Protein AF-A0AAX2ZMR9-F1 (afdb_monomer_lite)

Foldseek 3Di:
DPFQWAFDFWPLLAWEKDFADVVQTKMKIKTWTWIQGPVGTAIAIWIWMATQDDDDQDDHLFIFTFLAFAQAWFADDLAPPLLSVLQLVQDVVNTDHGGDGHQSLQQFDAPDPPARGRQFNDPRNVVSRVVRVSSSVCVVVVNHHYDHPDYRNNRRCRCCAQDGDVPDPGGNVVSSSVVSVVSSVVRVD

Secondary structure (DSSP, 8-state):
-----EEEEEEEEEEEEEEEETTTTEEEEEEEEEEEETTEEEEEEEEEEEESS--TTPPTT-EEEESEE--SSEE--SS-HHHHHHHHHHSGGGEE-TT-EE-GGGG-----TTSPTTS-SSTTHHHHHHHHHHHHHHHHTT-SEE-TT-SHHHHHHHHT--SBPTT-SSBHHHHHHHHHHHHHHHHH-

Structure (mmCIF, N/CA/C/O backbone):
data_AF-A0AAX2ZMR9-F1
#
_entry.id   AF-A0AAX2ZMR9-F1
#
loop_
_atom_site.group_PDB
_atom_site.id
_atom_site.type_symbol
_atom_site.label_atom_id
_atom_site.label_alt_id
_atom_site.label_comp_id
_atom_site.label_asym_id
_atom_site.label_entity_id
_atom_site.label_seq_id
_atom_site.pdbx_PDB_ins_code
_atom_site.Cartn_x
_atom_site.Cartn_y
_atom_site.Cartn_z
_atom_site.occupancy
_atom_site.B_iso_or_equiv
_atom_site.auth_seq_id
_atom_site.auth_comp_id
_atom_site.auth_asym_id
_atom_site.auth_atom_id
_atom_site.pdbx_PDB_model_num
ATOM 1 N N . MET A 1 1 ? 3.945 -25.977 -9.492 1.00 42.97 1 MET A N 1
ATOM 2 C CA . MET A 1 1 ? 2.618 -25.508 -9.027 1.00 42.97 1 MET A CA 1
ATOM 3 C C . MET A 1 1 ? 2.406 -24.105 -9.567 1.00 42.97 1 MET A C 1
ATOM 5 O O . MET A 1 1 ? 3.353 -23.332 -9.530 1.00 42.97 1 MET A O 1
ATOM 9 N N . LYS A 1 2 ? 1.227 -23.774 -10.113 1.00 51.47 2 LYS A N 1
ATOM 10 C CA . LYS A 1 2 ? 0.911 -22.373 -10.438 1.00 51.47 2 LYS A CA 1
ATOM 11 C C . LYS A 1 2 ? 0.917 -21.586 -9.125 1.00 51.47 2 LYS A C 1
ATOM 13 O O . LYS A 1 2 ? 0.196 -21.974 -8.211 1.00 51.47 2 LYS A O 1
ATOM 18 N N . ASN A 1 3 ? 1.712 -20.520 -9.030 1.00 57.84 3 ASN A N 1
ATOM 19 C CA . ASN A 1 3 ? 1.582 -19.552 -7.942 1.00 57.84 3 ASN A CA 1
ATOM 20 C C . ASN A 1 3 ? 0.213 -18.881 -8.086 1.00 57.84 3 ASN A C 1
ATOM 22 O O . ASN A 1 3 ? 0.034 -17.968 -8.892 1.00 57.84 3 ASN A O 1
ATOM 26 N N . VAL A 1 4 ? -0.778 -19.398 -7.362 1.00 72.75 4 VAL A N 1
ATOM 27 C CA . VAL A 1 4 ? -2.079 -18.751 -7.227 1.00 72.75 4 VAL A CA 1
ATOM 28 C C . VAL A 1 4 ? -1.898 -17.697 -6.150 1.00 72.75 4 VAL A C 1
ATOM 30 O O . VAL A 1 4 ? -1.975 -17.998 -4.965 1.00 72.75 4 VAL A O 1
ATOM 33 N N . LEU A 1 5 ? -1.565 -16.483 -6.583 1.00 89.81 5 LEU A N 1
ATOM 34 C CA . LEU A 1 5 ? -1.700 -15.291 -5.764 1.00 89.81 5 LEU A CA 1
ATOM 35 C C . LEU A 1 5 ? -2.699 -14.373 -6.457 1.00 89.81 5 LEU A C 1
ATOM 37 O O . LEU A 1 5 ? -2.448 -13.919 -7.575 1.00 89.81 5 LEU A O 1
ATOM 41 N N . ARG A 1 6 ? -3.861 -14.157 -5.838 1.00 93.44 6 ARG A N 1
ATOM 42 C CA . ARG A 1 6 ? -4.910 -13.286 -6.387 1.00 93.44 6 ARG A CA 1
ATOM 43 C C . ARG A 1 6 ? -5.736 -12.634 -5.291 1.00 93.44 6 ARG A C 1
ATOM 45 O O . ARG A 1 6 ? -6.079 -13.266 -4.300 1.00 93.44 6 ARG A O 1
ATOM 52 N N . ILE A 1 7 ? -6.107 -11.377 -5.500 1.00 95.50 7 ILE A N 1
ATOM 53 C CA . ILE A 1 7 ? -7.086 -10.691 -4.653 1.00 95.50 7 ILE A CA 1
ATOM 54 C C . ILE A 1 7 ? -8.481 -11.172 -5.059 1.00 95.50 7 ILE A C 1
ATOM 56 O O . ILE A 1 7 ? -8.838 -11.075 -6.232 1.00 95.50 7 ILE A O 1
ATOM 60 N N . VAL A 1 8 ? -9.259 -11.684 -4.103 1.00 96.00 8 VAL A N 1
ATOM 61 C CA . VAL A 1 8 ? -10.568 -12.311 -4.370 1.00 96.00 8 VAL A CA 1
ATOM 62 C C . VAL A 1 8 ? -11.753 -11.538 -3.795 1.00 96.00 8 VAL A C 1
ATOM 64 O O . VAL A 1 8 ? -12.866 -11.684 -4.295 1.00 96.00 8 VAL A O 1
ATOM 67 N N . LYS A 1 9 ? -11.551 -10.696 -2.772 1.00 96.88 9 LYS A N 1
ATOM 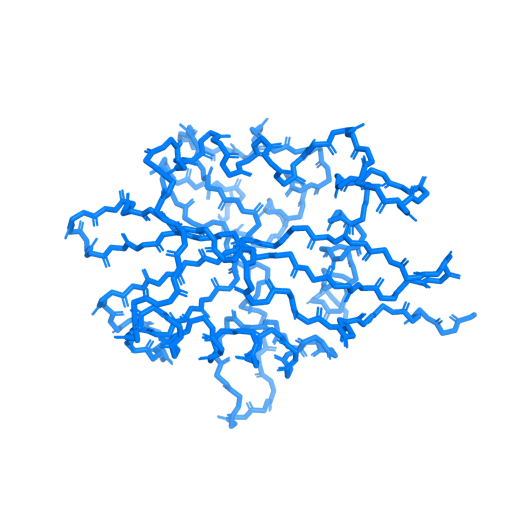68 C CA . LYS A 1 9 ? -12.629 -9.896 -2.165 1.00 96.88 9 LYS A CA 1
ATOM 69 C C . LYS A 1 9 ? -12.102 -8.620 -1.521 1.00 96.88 9 LYS A C 1
ATOM 71 O O . LYS A 1 9 ? -11.035 -8.633 -0.921 1.00 96.88 9 LYS A O 1
ATOM 76 N N . ILE A 1 10 ? -12.881 -7.541 -1.592 1.00 97.75 10 ILE A N 1
ATOM 77 C CA . ILE A 1 10 ? -12.604 -6.259 -0.927 1.00 97.75 10 ILE A CA 1
ATOM 78 C C . ILE A 1 10 ? -13.585 -6.092 0.238 1.00 97.75 10 ILE A C 1
ATOM 80 O O . ILE A 1 10 ? -14.790 -6.263 0.054 1.00 97.75 10 ILE A O 1
ATOM 84 N N . TYR A 1 11 ? -13.090 -5.736 1.423 1.00 97.88 11 TYR A N 1
ATOM 85 C CA . TYR A 1 11 ? -13.922 -5.434 2.591 1.00 97.88 11 TYR A CA 1
ATOM 86 C C . TYR A 1 11 ? -14.142 -3.929 2.691 1.00 97.88 11 TYR A C 1
ATOM 88 O O . TYR A 1 11 ? -13.460 -3.236 3.442 1.00 97.88 11 TYR A O 1
ATOM 96 N N . GLU A 1 12 ? -15.056 -3.406 1.875 1.00 97.56 12 GLU A N 1
ATOM 97 C CA . GLU A 1 12 ? -15.290 -1.962 1.713 1.00 97.56 12 GLU A CA 1
ATOM 98 C C . GLU A 1 12 ? -15.553 -1.221 3.041 1.00 97.56 12 GLU A C 1
ATOM 100 O O . GLU A 1 12 ? -15.117 -0.084 3.221 1.00 97.56 12 GLU A O 1
ATOM 105 N N . ASP A 1 13 ? -16.182 -1.883 4.011 1.00 97.25 13 ASP A N 1
ATOM 106 C CA . ASP A 1 13 ? -16.484 -1.368 5.350 1.00 97.25 13 ASP A CA 1
ATOM 107 C C . ASP A 1 13 ? -15.243 -1.207 6.254 1.00 97.25 13 ASP A C 1
ATOM 109 O O . ASP A 1 13 ? -15.301 -0.554 7.305 1.00 97.25 13 ASP A O 1
ATOM 113 N N . THR A 1 14 ? -14.099 -1.764 5.852 1.00 98.19 14 THR A N 1
ATOM 114 C CA . THR A 1 14 ? -12.806 -1.626 6.546 1.00 98.19 14 THR A CA 1
ATOM 115 C C . THR A 1 14 ? -12.001 -0.418 6.076 1.00 98.19 14 THR A C 1
ATOM 117 O O . THR A 1 14 ? -10.934 -0.142 6.635 1.00 98.19 14 THR A O 1
ATOM 120 N N . PHE A 1 15 ? -12.505 0.336 5.088 1.00 98.69 15 PHE A N 1
ATOM 121 C CA . PHE A 1 15 ? -11.775 1.458 4.516 1.00 98.69 15 PHE A CA 1
ATOM 122 C C . PHE A 1 15 ? -11.537 2.564 5.549 1.00 98.69 15 PHE A C 1
ATOM 124 O O . PHE A 1 15 ? -12.453 3.269 5.988 1.00 98.69 15 PHE A O 1
ATOM 131 N N . ARG A 1 16 ? -10.269 2.727 5.927 1.00 98.50 16 ARG A N 1
ATOM 132 C CA . ARG A 1 16 ? -9.802 3.711 6.907 1.00 98.50 16 ARG A CA 1
ATOM 133 C C . ARG A 1 16 ? -8.966 4.756 6.200 1.00 98.50 16 ARG A C 1
ATOM 135 O O . ARG A 1 16 ? -8.090 4.400 5.420 1.00 98.50 16 ARG A O 1
ATOM 142 N N . VAL A 1 17 ? -9.189 6.035 6.492 1.00 98.38 17 VAL A N 1
ATOM 143 C CA . VAL A 1 17 ? -8.463 7.131 5.833 1.00 98.38 17 VAL A CA 1
ATOM 144 C C . VAL A 1 17 ? -7.983 8.186 6.809 1.00 98.38 17 VAL A C 1
ATOM 146 O O . VAL A 1 17 ? -8.596 8.429 7.852 1.00 98.38 17 VAL A O 1
ATOM 149 N N . ASN A 1 18 ? -6.921 8.882 6.415 1.00 98.00 18 ASN A N 1
ATOM 150 C CA . ASN A 1 18 ? -6.520 10.132 7.038 1.00 98.00 18 ASN A CA 1
ATOM 151 C C . ASN A 1 18 ? -5.821 11.061 6.051 1.00 98.00 18 ASN A C 1
ATOM 153 O O . ASN A 1 18 ? -5.220 10.646 5.056 1.00 98.00 18 ASN A O 1
ATOM 157 N N . LYS A 1 19 ? -5.883 12.356 6.350 1.00 96.69 19 LYS A N 1
ATOM 158 C CA . LYS A 1 19 ? -5.138 13.367 5.610 1.00 96.69 19 LYS A CA 1
ATOM 159 C C . LYS A 1 19 ? -3.647 13.193 5.874 1.00 96.69 19 LYS A C 1
ATOM 161 O O . LYS A 1 19 ? -3.221 13.174 7.022 1.00 96.69 19 LYS A O 1
ATOM 166 N N . TYR A 1 20 ? -2.862 13.150 4.804 1.00 95.12 20 TYR A N 1
ATOM 167 C CA . TYR A 1 20 ? -1.418 12.972 4.886 1.00 95.12 20 TYR A CA 1
ATOM 168 C C . TYR A 1 20 ? -0.647 14.284 4.715 1.00 95.12 20 TYR A C 1
ATOM 170 O O . TYR A 1 20 ? 0.212 14.615 5.525 1.00 95.12 20 TYR A O 1
ATOM 178 N N . SER A 1 21 ? -0.976 15.078 3.692 1.00 92.62 21 SER A N 1
ATOM 179 C CA . SER A 1 21 ? -0.308 16.363 3.438 1.00 92.62 21 SER A CA 1
ATOM 180 C C . SER A 1 21 ? -1.275 17.416 2.901 1.00 92.62 21 SER A C 1
ATOM 182 O O . SER A 1 21 ? -2.324 17.091 2.342 1.00 92.62 21 SER A O 1
ATOM 184 N N . LYS A 1 22 ? -0.944 18.703 3.095 1.00 88.12 22 LYS A N 1
ATOM 185 C CA . LYS A 1 22 ? -1.730 19.846 2.587 1.00 88.12 22 LYS A CA 1
ATOM 186 C C . LYS A 1 22 ? -1.299 20.292 1.188 1.00 88.12 22 LYS A C 1
ATOM 188 O O . LYS A 1 22 ? -2.165 20.615 0.383 1.00 88.12 22 LYS A O 1
ATOM 193 N N . LYS A 1 23 ? 0.007 20.326 0.904 1.00 85.94 23 LYS A N 1
ATOM 194 C CA . LYS A 1 23 ? 0.569 20.790 -0.374 1.00 85.94 23 LYS A CA 1
ATOM 195 C C . LYS A 1 23 ? 1.714 19.863 -0.822 1.00 85.94 23 LYS A C 1
ATOM 197 O O . LYS A 1 23 ? 2.746 19.854 -0.161 1.00 85.94 23 LYS A O 1
ATOM 202 N N . PRO A 1 24 ? 1.525 19.069 -1.895 1.00 85.00 24 PRO A N 1
ATOM 203 C CA . PRO A 1 24 ? 0.230 18.782 -2.525 1.00 85.00 24 PRO A CA 1
ATOM 204 C C . PRO A 1 24 ? -0.738 18.129 -1.522 1.00 85.00 24 PRO A C 1
ATOM 206 O O . PRO A 1 24 ? -0.303 17.503 -0.550 1.00 85.00 24 PRO A O 1
ATOM 209 N N . PHE A 1 25 ? -2.051 18.274 -1.732 1.00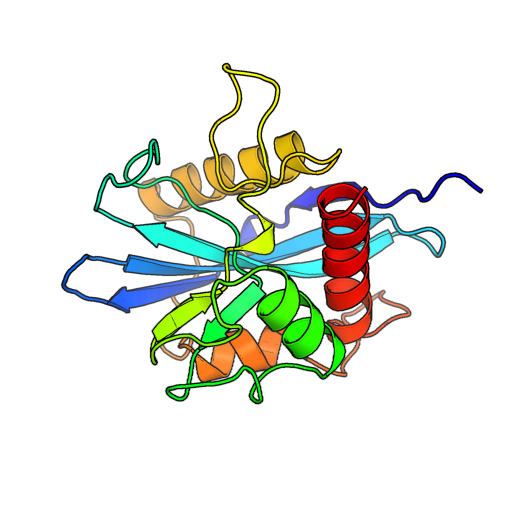 90.94 25 PHE A N 1
ATOM 210 C CA . PHE A 1 25 ? -3.027 17.604 -0.871 1.00 90.94 25 PHE A CA 1
ATOM 211 C C . PHE A 1 25 ? -2.999 16.104 -1.151 1.00 90.94 25 PHE A C 1
ATOM 213 O O . PHE A 1 25 ? -3.214 15.689 -2.298 1.00 90.94 25 PHE A O 1
ATOM 220 N N . ARG A 1 26 ? -2.721 15.318 -0.109 1.00 94.50 26 ARG A N 1
ATOM 221 C CA . ARG A 1 26 ? -2.678 13.856 -0.163 1.00 94.50 26 ARG A CA 1
ATOM 222 C C . ARG A 1 26 ? -3.462 13.256 0.991 1.00 94.50 26 ARG A C 1
ATOM 224 O O . ARG A 1 26 ? -3.471 13.795 2.100 1.00 94.50 26 ARG A O 1
ATOM 231 N N . VAL A 1 27 ? -4.066 12.113 0.716 1.00 97.12 27 VAL A N 1
ATOM 232 C CA . VAL A 1 27 ? -4.785 11.274 1.676 1.00 97.12 27 VAL A CA 1
ATOM 233 C C . VAL A 1 27 ? -4.172 9.886 1.598 1.00 97.12 27 VAL A C 1
ATOM 235 O O . VAL A 1 27 ? -3.776 9.453 0.516 1.00 97.12 27 VAL A O 1
ATOM 238 N N . ILE A 1 28 ? -4.067 9.221 2.736 1.00 98.19 28 ILE A N 1
ATOM 239 C CA . ILE A 1 28 ? -3.611 7.838 2.845 1.00 98.19 28 ILE A CA 1
ATOM 240 C C . ILE A 1 28 ? -4.737 6.998 3.427 1.00 98.19 28 ILE A C 1
ATOM 242 O O . ILE A 1 28 ? -5.596 7.520 4.145 1.00 98.19 28 ILE A O 1
ATOM 246 N N . GLY A 1 29 ? -4.746 5.715 3.097 1.00 98.31 29 GLY A N 1
ATOM 247 C CA . GLY A 1 29 ? -5.794 4.820 3.538 1.00 98.31 29 GLY A CA 1
ATOM 248 C C . GLY A 1 29 ? -5.360 3.369 3.575 1.00 98.31 29 GLY A C 1
ATOM 249 O O . GLY A 1 29 ? -4.385 2.982 2.932 1.00 98.31 29 GLY A O 1
ATOM 250 N N . LEU A 1 30 ? -6.105 2.602 4.360 1.00 98.75 30 LEU A N 1
ATOM 251 C CA . LEU A 1 30 ? -5.959 1.167 4.543 1.00 98.75 30 LEU A CA 1
ATOM 252 C C . LEU A 1 30 ? -7.271 0.490 4.165 1.00 98.75 30 LEU A C 1
ATOM 254 O O . LEU A 1 30 ? -8.343 0.999 4.504 1.00 98.75 30 LEU A O 1
ATOM 258 N N . ILE A 1 31 ? -7.173 -0.642 3.485 1.00 98.75 31 ILE A N 1
ATOM 259 C CA . ILE A 1 31 ? -8.307 -1.473 3.096 1.00 98.75 31 ILE A CA 1
ATOM 260 C C . ILE A 1 31 ? -7.933 -2.934 3.287 1.00 98.75 31 ILE A C 1
ATOM 262 O O . ILE A 1 31 ? -6.825 -3.336 2.929 1.00 98.75 31 ILE A O 1
ATOM 266 N N . ASP A 1 32 ? -8.854 -3.721 3.823 1.00 98.62 32 ASP A N 1
ATOM 267 C CA . ASP A 1 32 ? -8.636 -5.144 4.009 1.00 98.62 32 ASP A CA 1
ATOM 268 C C . ASP A 1 32 ? -9.213 -5.899 2.801 1.00 98.62 32 ASP A C 1
ATOM 270 O O . ASP A 1 32 ? -10.293 -5.582 2.287 1.00 98.62 32 ASP A O 1
ATOM 274 N N . VAL A 1 33 ? -8.484 -6.903 2.324 1.00 98.50 33 VAL A N 1
ATOM 275 C CA . VAL A 1 33 ? -8.877 -7.753 1.197 1.00 98.50 33 VAL A CA 1
ATOM 276 C C . VAL A 1 33 ? -8.694 -9.218 1.557 1.00 98.50 33 VAL A C 1
ATOM 278 O O . VAL A 1 33 ? -7.817 -9.548 2.350 1.00 98.50 33 VAL A O 1
ATOM 281 N N . ASP A 1 34 ? -9.493 -10.102 0.970 1.00 98.19 34 ASP A N 1
ATOM 282 C CA . ASP A 1 34 ? -9.108 -11.510 0.912 1.00 98.19 34 ASP A CA 1
ATOM 283 C C . ASP A 1 34 ? -8.189 -11.725 -0.277 1.00 98.19 34 ASP A C 1
ATOM 285 O O . ASP A 1 34 ? -8.456 -11.262 -1.394 1.00 98.19 34 ASP A O 1
ATOM 289 N N . MET A 1 35 ? -7.127 -12.469 -0.024 1.00 97.38 35 MET A N 1
ATOM 290 C CA . MET A 1 35 ? -6.148 -12.861 -1.011 1.00 97.38 35 MET A CA 1
ATOM 291 C C . MET A 1 35 ? -5.980 -14.371 -0.950 1.00 97.38 35 MET A C 1
ATOM 293 O O . MET A 1 35 ? -5.775 -14.941 0.116 1.00 97.38 35 MET A O 1
ATOM 297 N N . GLU A 1 36 ? -6.110 -15.024 -2.095 1.00 96.69 36 GLU A N 1
ATOM 298 C CA . GLU A 1 36 ? -5.808 -16.440 -2.225 1.00 96.69 36 GLU A CA 1
ATOM 299 C C . GLU A 1 36 ? -4.321 -16.608 -2.471 1.00 96.69 36 GLU A C 1
ATOM 301 O O . GLU A 1 36 ? -3.782 -16.010 -3.401 1.00 96.69 36 GLU A O 1
ATOM 306 N N . PHE A 1 37 ? -3.702 -17.428 -1.634 1.00 95.00 37 PHE A N 1
ATOM 307 C CA . PHE A 1 37 ? -2.338 -17.914 -1.742 1.00 95.00 37 PHE A CA 1
ATOM 308 C C .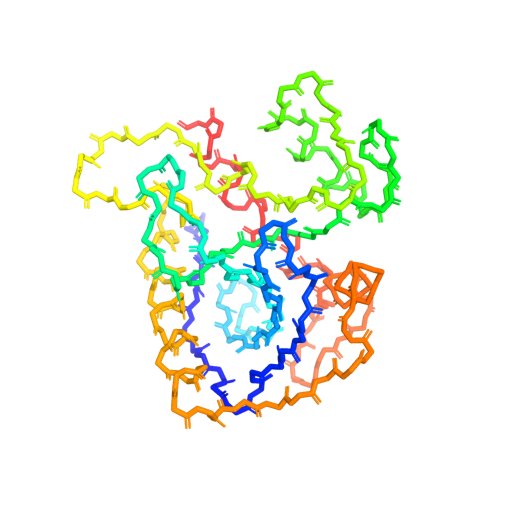 PHE A 1 37 ? -2.358 -19.421 -2.020 1.00 95.00 37 PHE A C 1
ATOM 310 O O . PHE A 1 37 ? -3.391 -20.085 -1.914 1.00 95.00 37 PHE A O 1
ATOM 317 N N . TYR A 1 38 ? -1.186 -20.008 -2.268 1.00 92.00 38 TYR A N 1
ATOM 318 C CA . TYR A 1 38 ? -1.054 -21.464 -2.411 1.00 92.00 38 TYR A CA 1
ATOM 319 C C . TYR A 1 38 ? -1.476 -22.251 -1.154 1.00 92.00 38 TYR A C 1
ATOM 321 O O . TYR A 1 38 ? -1.758 -23.443 -1.251 1.00 92.00 38 TYR A O 1
ATOM 329 N N . TYR A 1 39 ? -1.509 -21.598 0.012 1.00 92.88 39 TYR A N 1
ATOM 330 C CA . TYR A 1 39 ? -1.925 -22.165 1.300 1.00 92.88 39 TYR A CA 1
ATOM 331 C C . TYR A 1 39 ? -3.363 -21.808 1.704 1.00 92.88 39 TYR A C 1
ATOM 333 O O . TYR A 1 39 ? -3.771 -22.107 2.825 1.00 92.88 39 TYR A O 1
ATOM 341 N N . GLY A 1 40 ? -4.140 -21.185 0.816 1.00 95.25 40 GLY A N 1
ATOM 342 C CA . GLY A 1 40 ? -5.534 -20.824 1.066 1.00 95.25 40 GLY A CA 1
ATOM 343 C C . GLY A 1 40 ? -5.788 -19.320 1.059 1.00 95.25 40 GLY A C 1
ATOM 344 O O . GLY A 1 40 ? -4.930 -18.518 0.693 1.00 95.25 40 GLY A O 1
ATOM 345 N N . VAL A 1 41 ? -7.016 -18.948 1.418 1.00 97.38 41 VAL A N 1
ATOM 346 C CA . VAL A 1 41 ? -7.487 -17.560 1.401 1.00 97.38 41 VAL A CA 1
ATOM 347 C C . VAL A 1 41 ? -7.235 -16.904 2.749 1.00 97.38 41 VAL A C 1
ATOM 349 O O . VAL A 1 41 ? -7.701 -17.404 3.769 1.00 97.38 41 VAL A O 1
ATOM 352 N N . GLU A 1 42 ? -6.549 -15.764 2.742 1.00 98.19 42 GLU A N 1
ATOM 353 C CA . GLU A 1 42 ? -6.207 -15.011 3.946 1.00 98.19 42 GLU A CA 1
ATOM 354 C C . GLU A 1 42 ? -6.561 -13.528 3.818 1.00 98.19 42 GLU A C 1
ATOM 356 O O . GLU A 1 42 ? -6.495 -12.935 2.737 1.00 98.19 42 GLU A O 1
ATOM 361 N N . ARG A 1 43 ? -6.924 -12.910 4.946 1.00 98.31 43 ARG A N 1
ATOM 362 C CA . ARG A 1 43 ? -7.188 -11.473 5.055 1.00 98.31 43 ARG A CA 1
ATOM 363 C C . ARG A 1 43 ? -5.871 -10.706 5.075 1.00 98.31 43 ARG A C 1
ATOM 365 O O . ARG A 1 43 ? -5.006 -10.992 5.901 1.00 98.31 43 ARG A O 1
ATOM 372 N N . VAL A 1 44 ? -5.743 -9.689 4.232 1.00 98.50 44 VAL A N 1
ATOM 373 C CA . VAL A 1 44 ? -4.550 -8.841 4.142 1.00 98.50 44 VAL A CA 1
ATOM 374 C C . VAL A 1 44 ? -4.961 -7.376 4.106 1.00 98.50 44 VAL A C 1
ATOM 376 O O . VAL A 1 44 ? -5.810 -6.983 3.310 1.00 98.50 44 VAL A O 1
ATOM 379 N N . THR A 1 45 ? -4.342 -6.546 4.941 1.00 98.69 45 THR A N 1
ATOM 380 C CA . THR A 1 45 ? -4.463 -5.088 4.844 1.00 98.69 45 THR A CA 1
ATOM 381 C C . THR A 1 45 ? -3.519 -4.567 3.764 1.00 98.69 45 THR A C 1
ATOM 383 O O . THR A 1 45 ? -2.319 -4.841 3.798 1.00 98.69 45 THR A O 1
ATOM 386 N N . LEU A 1 46 ? -4.040 -3.762 2.840 1.00 98.69 46 LEU A N 1
ATOM 387 C CA . LEU A 1 46 ? -3.278 -3.038 1.824 1.00 98.69 46 LEU A CA 1
ATOM 388 C C . LEU A 1 46 ? -3.344 -1.530 2.074 1.00 98.69 46 LEU A C 1
ATOM 390 O O . LEU A 1 46 ? -4.345 -1.008 2.569 1.00 98.69 46 LEU A O 1
ATOM 394 N N . ALA A 1 47 ? -2.287 -0.814 1.687 1.00 98.62 47 ALA A N 1
ATOM 395 C CA . ALA A 1 47 ? -2.215 0.635 1.812 1.00 98.62 47 ALA A CA 1
ATOM 396 C C . ALA A 1 47 ? -2.305 1.329 0.452 1.00 98.62 47 ALA A C 1
ATOM 398 O O . ALA A 1 47 ? -1.692 0.918 -0.533 1.00 98.62 47 ALA A O 1
ATOM 399 N N . PHE A 1 48 ? -3.051 2.430 0.420 1.00 98.50 48 PHE A N 1
ATOM 400 C CA . PHE A 1 48 ? -3.239 3.256 -0.765 1.00 98.50 48 PHE A CA 1
ATOM 401 C C . PHE A 1 48 ? -3.054 4.736 -0.434 1.00 98.50 48 PHE A C 1
ATOM 403 O O . PHE A 1 48 ? -3.236 5.181 0.702 1.00 98.50 48 PHE A O 1
ATOM 410 N N . TYR A 1 49 ? -2.744 5.528 -1.455 1.00 97.00 49 TYR A N 1
ATOM 411 C CA . TYR A 1 49 ? -2.742 6.980 -1.370 1.00 97.00 49 TYR A CA 1
ATOM 412 C C . TYR A 1 49 ? -3.540 7.615 -2.503 1.00 97.00 49 TYR A C 1
ATOM 414 O O . TYR A 1 49 ? -3.544 7.142 -3.637 1.00 97.00 49 TYR A O 1
ATOM 422 N N . ARG A 1 50 ? -4.146 8.759 -2.206 1.00 94.44 50 ARG 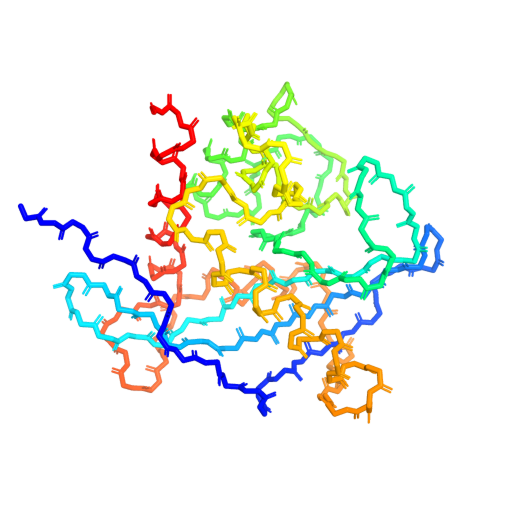A N 1
ATOM 423 C CA . ARG A 1 50 ? -4.785 9.650 -3.173 1.00 94.44 50 ARG A CA 1
ATOM 424 C C . ARG A 1 50 ? -4.050 10.979 -3.199 1.00 94.44 50 ARG A C 1
ATOM 426 O O . ARG A 1 50 ? -3.683 11.517 -2.155 1.00 94.44 50 ARG A O 1
ATOM 433 N N . SER A 1 51 ? -3.879 11.544 -4.391 1.00 89.94 51 SER A N 1
ATOM 434 C CA . SER A 1 51 ? -3.303 12.876 -4.591 1.00 89.94 51 SER A CA 1
ATOM 435 C C . SER A 1 51 ? -4.257 13.778 -5.370 1.00 89.94 51 SER A C 1
ATOM 437 O O . SER A 1 51 ? -4.992 13.334 -6.252 1.00 89.94 51 SER A O 1
ATOM 439 N N . SER A 1 52 ? -4.228 15.064 -5.033 1.00 82.81 52 SER A N 1
ATOM 440 C CA . SER A 1 52 ? -4.896 16.139 -5.781 1.00 82.81 52 SER A CA 1
ATOM 441 C C . SER A 1 52 ? -4.117 16.608 -7.017 1.00 82.81 52 SER A C 1
ATOM 443 O O . SER A 1 52 ? -4.698 17.287 -7.860 1.00 82.81 52 SER A O 1
ATOM 445 N N . GLY A 1 53 ? -2.828 16.269 -7.119 1.00 71.12 53 GLY A N 1
ATOM 446 C CA . GLY A 1 53 ? -1.974 16.609 -8.262 1.00 71.12 53 GLY A CA 1
ATOM 447 C C . GLY A 1 53 ? -1.950 15.527 -9.346 1.00 71.12 53 GLY A C 1
ATOM 448 O O . GLY A 1 53 ? -2.130 14.346 -9.042 1.00 71.12 53 GLY A O 1
ATOM 449 N N . THR A 1 54 ? -1.680 15.942 -10.583 1.00 61.12 54 THR A N 1
ATOM 450 C CA . THR A 1 54 ? -1.591 15.118 -11.799 1.00 61.12 54 THR A CA 1
ATOM 451 C C . THR A 1 54 ? -0.156 15.130 -12.331 1.00 61.12 54 THR A C 1
ATOM 453 O O . THR A 1 54 ? 0.189 15.968 -13.155 1.00 61.12 54 THR A O 1
ATOM 456 N N . ASN A 1 55 ? 0.690 14.216 -11.851 1.00 62.16 55 ASN A N 1
ATOM 457 C CA . ASN A 1 55 ? 2.024 13.994 -12.426 1.00 62.16 55 ASN A CA 1
ATOM 458 C C . ASN A 1 55 ? 2.092 12.570 -12.992 1.00 62.16 55 ASN A C 1
ATOM 460 O O . ASN A 1 55 ? 1.524 11.654 -12.390 1.00 62.16 55 ASN A O 1
ATOM 464 N N . ASN A 1 56 ? 2.832 12.384 -14.088 1.00 61.59 56 ASN A N 1
ATOM 465 C CA . ASN A 1 56 ? 3.165 11.088 -14.699 1.00 61.59 56 ASN A CA 1
ATOM 466 C C . ASN A 1 56 ? 1.932 10.232 -15.051 1.00 61.59 56 ASN A C 1
ATOM 468 O O . ASN A 1 56 ? 1.804 9.114 -14.556 1.00 61.59 56 ASN A O 1
ATOM 472 N N . ASN A 1 57 ? 1.006 10.771 -15.855 1.00 69.19 57 ASN A N 1
ATOM 473 C CA . ASN A 1 57 ? -0.201 10.075 -16.344 1.00 69.19 57 ASN A CA 1
ATOM 474 C C . ASN A 1 57 ? -1.150 9.551 -15.248 1.00 69.19 57 ASN A C 1
ATOM 476 O O . ASN A 1 57 ? -2.011 8.708 -15.495 1.00 69.19 57 ASN A O 1
ATOM 480 N N . LYS A 1 58 ? -1.026 10.063 -14.016 1.00 77.88 58 LYS A N 1
ATOM 481 C CA . LYS A 1 58 ? -1.924 9.710 -12.913 1.00 77.88 58 LYS A CA 1
ATOM 482 C C . LYS A 1 58 ? -3.240 10.462 -12.996 1.00 77.88 58 LYS A C 1
ATOM 484 O O . LYS A 1 58 ? -3.273 11.678 -13.185 1.00 77.88 58 LYS A O 1
ATOM 489 N N . ILE A 1 59 ? -4.319 9.740 -12.724 1.00 85.44 59 ILE A N 1
ATOM 490 C CA . ILE A 1 59 ? -5.669 10.274 -12.634 1.00 85.44 59 ILE A CA 1
ATOM 491 C C . ILE A 1 59 ? -5.832 10.984 -11.293 1.00 85.44 59 ILE A C 1
ATOM 493 O O . ILE A 1 59 ? -5.664 10.402 -10.215 1.00 85.44 59 ILE A O 1
ATOM 497 N N . LYS A 1 60 ? -6.196 12.266 -11.359 1.00 88.06 60 LYS A N 1
ATOM 498 C CA . LYS A 1 60 ? -6.488 13.084 -10.182 1.00 88.06 60 LYS A CA 1
ATOM 499 C C . LYS A 1 60 ? -7.539 12.407 -9.309 1.00 88.06 60 LYS A C 1
ATOM 501 O O . LYS A 1 60 ? -8.614 12.039 -9.772 1.00 88.06 60 LYS A O 1
ATOM 506 N N . GLY A 1 61 ? -7.252 12.296 -8.017 1.00 89.88 61 GLY A N 1
ATOM 507 C CA . GLY A 1 61 ? -8.204 11.754 -7.055 1.00 89.88 61 GLY A CA 1
ATOM 508 C C . GLY A 1 61 ? -8.410 10.238 -7.117 1.00 89.88 61 GLY A C 1
ATOM 509 O O . GLY A 1 61 ? -9.242 9.741 -6.358 1.00 89.88 61 GLY A O 1
ATOM 510 N N . LEU A 1 62 ? -7.696 9.510 -7.981 1.00 95.31 62 LEU A N 1
ATOM 511 C CA . LEU A 1 62 ? -7.634 8.051 -7.924 1.00 95.31 62 LEU A CA 1
ATOM 512 C C . LEU A 1 62 ? -6.721 7.610 -6.769 1.00 95.31 62 LEU A C 1
ATOM 514 O O . LEU A 1 62 ? -5.827 8.357 -6.349 1.00 95.31 62 LEU A O 1
ATOM 518 N N . TRP A 1 63 ? -6.976 6.416 -6.238 1.00 97.31 63 TRP A N 1
ATOM 519 C CA . TRP A 1 63 ? -6.171 5.807 -5.186 1.00 97.31 63 TRP A CA 1
ATOM 520 C C . TRP A 1 63 ? -5.172 4.826 -5.782 1.00 97.31 63 TRP A C 1
ATOM 522 O O . TRP A 1 63 ? -5.556 3.970 -6.567 1.00 97.31 63 TRP A O 1
ATOM 532 N N . TYR A 1 64 ? -3.911 4.946 -5.383 1.00 96.50 64 TYR A N 1
ATOM 533 C CA . TYR A 1 64 ? -2.792 4.149 -5.877 1.00 96.50 64 TYR A CA 1
ATOM 534 C C . TYR A 1 64 ? -2.155 3.357 -4.734 1.00 96.50 64 TYR A C 1
ATOM 536 O O . TYR A 1 64 ? -2.009 3.922 -3.645 1.00 96.50 64 TYR A O 1
ATOM 544 N N . PRO A 1 65 ? -1.752 2.097 -4.957 1.00 97.69 65 PRO A N 1
ATOM 545 C CA . PRO A 1 65 ? -1.125 1.276 -3.931 1.00 97.69 65 PRO A CA 1
ATOM 546 C C . PRO A 1 65 ? 0.238 1.836 -3.499 1.00 97.69 65 PRO A C 1
ATOM 548 O O . PRO A 1 65 ? 0.973 2.449 -4.282 1.00 97.69 65 PRO A O 1
ATOM 551 N N . ILE A 1 66 ? 0.566 1.627 -2.225 1.00 97.88 66 ILE A N 1
ATOM 552 C CA . ILE A 1 66 ? 1.874 1.887 -1.613 1.00 97.88 66 ILE A CA 1
ATOM 553 C C . ILE A 1 66 ? 2.254 0.707 -0.722 1.00 97.88 66 ILE A C 1
ATOM 555 O O . ILE A 1 66 ? 1.390 0.070 -0.127 1.00 97.88 66 ILE A O 1
ATOM 559 N N . VAL A 1 67 ? 3.554 0.458 -0.580 1.00 97.19 67 VAL A N 1
ATOM 560 C CA . VAL A 1 67 ? 4.082 -0.539 0.362 1.00 97.19 67 VAL A CA 1
ATOM 561 C C . VAL A 1 67 ? 4.431 0.041 1.730 1.00 97.19 67 VAL A C 1
ATOM 563 O O . VAL A 1 67 ? 4.819 -0.679 2.641 1.00 97.19 67 VAL A O 1
ATOM 566 N N . GLY A 1 68 ? 4.295 1.359 1.870 1.00 97.75 68 GLY A N 1
ATOM 567 C CA . GLY A 1 68 ? 4.590 2.092 3.088 1.00 97.75 68 GLY A CA 1
ATOM 568 C C . GLY A 1 68 ? 4.963 3.544 2.806 1.00 97.75 68 GLY A C 1
ATOM 569 O O . GLY A 1 68 ? 4.790 4.060 1.695 1.00 97.75 68 GLY A O 1
ATOM 570 N N . ILE A 1 69 ? 5.461 4.228 3.832 1.00 97.88 69 ILE A N 1
ATOM 571 C CA . ILE A 1 69 ? 5.868 5.631 3.760 1.00 97.88 69 ILE A CA 1
ATOM 572 C C . ILE A 1 69 ? 7.225 5.797 4.431 1.00 97.88 69 ILE A C 1
ATOM 574 O O . ILE A 1 69 ? 7.408 5.399 5.580 1.00 97.88 69 ILE A O 1
ATOM 578 N N . LYS A 1 70 ? 8.170 6.427 3.731 1.00 97.56 70 LYS A N 1
ATOM 579 C CA . LYS A 1 70 ? 9.499 6.710 4.271 1.00 97.56 70 LYS A CA 1
ATOM 580 C C . LYS A 1 70 ? 9.391 7.602 5.513 1.00 97.56 70 LYS A C 1
ATOM 582 O O . LYS A 1 70 ? 8.706 8.627 5.499 1.00 97.56 70 LYS A O 1
ATOM 587 N N . THR A 1 71 ? 10.078 7.237 6.586 1.00 96.81 71 THR A N 1
ATOM 588 C CA . THR A 1 71 ? 10.075 7.954 7.874 1.00 96.81 71 THR A CA 1
ATOM 589 C C . THR A 1 71 ? 11.381 8.699 8.147 1.00 96.81 71 THR A C 1
ATOM 591 O O . THR A 1 71 ? 11.377 9.651 8.933 1.00 96.81 71 THR A O 1
ATOM 594 N N . LYS A 1 72 ? 12.467 8.320 7.461 1.00 95.25 72 LYS A N 1
ATOM 595 C CA . LYS A 1 72 ? 13.805 8.927 7.558 1.00 95.25 72 LYS A CA 1
ATOM 596 C C . LYS A 1 72 ? 14.378 9.199 6.165 1.00 95.25 72 LYS A C 1
ATOM 598 O O . LYS A 1 72 ? 14.067 8.459 5.247 1.00 95.25 72 LYS A O 1
ATOM 603 N N . GLU A 1 73 ? 15.205 10.221 6.005 1.00 96.44 73 GLU A N 1
ATOM 604 C CA . GLU A 1 73 ? 15.955 10.447 4.757 1.00 96.44 73 GLU A CA 1
ATOM 605 C C . GLU A 1 73 ? 16.966 9.308 4.510 1.00 96.44 73 GLU A C 1
ATOM 607 O O . GLU A 1 73 ? 17.475 8.731 5.473 1.00 96.44 73 GLU A O 1
ATOM 612 N N . GLY A 1 74 ? 17.268 9.002 3.245 1.00 96.88 74 GLY A N 1
ATOM 613 C CA . GLY A 1 74 ? 18.317 8.051 2.855 1.00 96.88 74 GLY A CA 1
ATOM 614 C C . GLY A 1 74 ? 17.804 6.645 2.536 1.00 96.88 74 GLY A C 1
ATOM 615 O O . GLY A 1 74 ? 16.712 6.482 1.986 1.00 96.88 74 GLY A O 1
ATOM 616 N N . GLU A 1 75 ? 18.614 5.634 2.848 1.00 97.31 75 GLU A N 1
ATOM 617 C CA . GLU A 1 75 ? 18.343 4.223 2.544 1.00 97.31 75 GLU A CA 1
ATOM 618 C C . GLU A 1 75 ? 17.106 3.678 3.276 1.00 97.31 75 GLU A C 1
ATOM 620 O O . GLU A 1 75 ? 16.664 4.199 4.312 1.00 97.31 75 GLU A O 1
ATOM 625 N N . PHE A 1 76 ? 16.535 2.605 2.732 1.00 96.94 76 PHE A N 1
ATOM 626 C CA . PHE A 1 76 ? 15.379 1.917 3.302 1.00 96.94 76 PHE A CA 1
ATOM 627 C C . PHE A 1 76 ? 15.796 1.020 4.471 1.00 96.94 76 PHE A C 1
ATOM 629 O O . PHE A 1 76 ? 16.449 -0.002 4.283 1.00 96.94 76 PHE A O 1
ATOM 636 N N . THR A 1 77 ? 15.407 1.406 5.686 1.00 95.38 77 THR A N 1
ATOM 637 C CA . THR A 1 77 ? 15.748 0.677 6.926 1.00 95.38 77 THR A CA 1
ATOM 638 C C . THR A 1 77 ? 14.564 0.536 7.882 1.00 95.38 77 THR A C 1
ATOM 640 O O . THR A 1 77 ? 14.641 -0.186 8.871 1.00 95.38 77 THR A O 1
ATOM 643 N N . GLU A 1 78 ? 13.457 1.230 7.612 1.00 94.69 78 GLU A N 1
ATOM 644 C CA . GLU A 1 78 ? 12.297 1.310 8.505 1.00 94.69 78 GLU A CA 1
ATOM 645 C C . GLU A 1 78 ? 11.186 0.294 8.213 1.00 94.69 78 GLU A C 1
ATOM 647 O O . GLU A 1 78 ? 10.209 0.237 8.962 1.00 94.69 78 GLU A O 1
ATOM 652 N N . PHE A 1 79 ? 11.294 -0.461 7.120 1.00 96.31 79 PHE A N 1
ATOM 653 C CA . PHE A 1 79 ? 10.363 -1.538 6.796 1.00 96.31 79 PHE A CA 1
ATOM 654 C C . PHE A 1 79 ? 10.946 -2.882 7.236 1.00 96.31 79 PHE A C 1
ATOM 656 O O . PHE A 1 79 ? 11.996 -2.949 7.880 1.00 96.31 79 PHE A O 1
ATOM 663 N N . SER A 1 80 ? 10.270 -3.975 6.892 1.00 96.06 80 SER A N 1
ATOM 664 C CA . SER A 1 80 ? 10.883 -5.289 7.020 1.00 96.06 80 SER A CA 1
ATOM 665 C C . SER A 1 80 ? 12.079 -5.450 6.084 1.00 96.06 80 SER A C 1
ATOM 667 O O . SER A 1 80 ? 12.165 -4.782 5.056 1.00 96.06 80 SER A O 1
ATOM 669 N N . GLU A 1 81 ? 12.984 -6.371 6.420 1.00 96.50 81 GLU A N 1
ATOM 670 C CA . GLU A 1 81 ? 14.185 -6.659 5.621 1.00 96.50 81 GLU A CA 1
ATOM 671 C C . GLU A 1 81 ? 13.855 -6.912 4.146 1.00 96.50 81 GLU A C 1
ATOM 673 O O . GLU A 1 81 ? 14.480 -6.327 3.262 1.00 96.50 81 GLU A O 1
ATOM 678 N N . TYR A 1 82 ? 12.810 -7.699 3.877 1.00 97.12 82 TYR A N 1
ATOM 679 C CA . TYR A 1 82 ? 12.378 -7.989 2.514 1.00 97.12 82 TYR A CA 1
ATOM 680 C C . TYR A 1 82 ? 11.844 -6.748 1.784 1.00 97.12 82 TYR A C 1
ATOM 682 O O . TYR A 1 82 ? 12.234 -6.475 0.649 1.00 97.12 82 TYR A O 1
ATOM 690 N N . ILE A 1 83 ? 10.993 -5.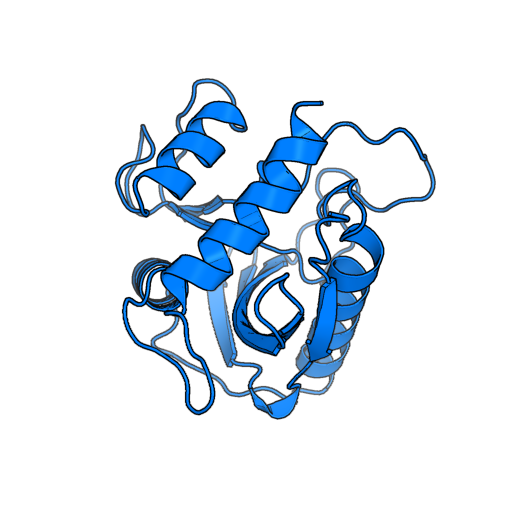949 2.435 1.00 97.62 83 ILE A N 1
ATOM 691 C CA . ILE A 1 83 ? 10.450 -4.727 1.826 1.00 97.62 83 ILE A CA 1
ATOM 692 C C . ILE A 1 83 ? 11.553 -3.683 1.605 1.00 97.62 83 ILE A C 1
ATOM 694 O O . ILE A 1 83 ? 11.554 -3.023 0.566 1.00 97.62 83 ILE A O 1
ATOM 698 N N . ASN A 1 84 ? 12.521 -3.567 2.521 1.00 97.62 84 ASN A N 1
ATOM 699 C CA . ASN A 1 84 ? 13.705 -2.727 2.330 1.00 97.62 84 ASN A CA 1
ATOM 700 C C . ASN A 1 84 ? 14.480 -3.172 1.078 1.00 97.62 84 ASN A C 1
ATOM 702 O O . ASN A 1 84 ? 14.745 -2.348 0.208 1.00 97.62 84 ASN A O 1
ATOM 706 N N . TYR A 1 85 ? 14.757 -4.473 0.927 1.00 97.12 85 TYR A N 1
ATOM 707 C CA . TYR A 1 85 ? 15.435 -5.024 -0.253 1.00 97.12 85 TYR A CA 1
ATOM 708 C C . TYR A 1 85 ? 14.692 -4.730 -1.569 1.00 97.12 85 TYR A C 1
ATOM 710 O O . TYR A 1 85 ? 15.298 -4.289 -2.553 1.00 97.12 85 TYR A O 1
ATOM 718 N N . VAL A 1 86 ? 13.374 -4.939 -1.589 1.00 96.31 86 VAL A N 1
ATOM 719 C CA . VAL A 1 86 ? 12.521 -4.659 -2.752 1.00 96.31 86 VAL A CA 1
ATOM 720 C C . VAL A 1 86 ? 12.555 -3.174 -3.112 1.00 96.31 86 VAL A C 1
ATOM 722 O O . VAL A 1 86 ? 12.713 -2.818 -4.282 1.00 96.31 86 VAL A O 1
ATOM 725 N N . LEU A 1 87 ? 12.432 -2.282 -2.128 1.00 96.12 87 LEU A N 1
ATOM 726 C CA . LEU A 1 87 ? 12.451 -0.839 -2.365 1.00 96.12 87 LEU A CA 1
ATOM 727 C C . LEU A 1 87 ? 13.817 -0.342 -2.831 1.00 96.12 87 LEU A C 1
ATOM 729 O O . LEU A 1 87 ? 13.862 0.446 -3.777 1.00 96.12 87 LEU A O 1
ATOM 733 N N . SER A 1 88 ? 14.906 -0.851 -2.255 1.00 96.31 88 SER A N 1
ATOM 734 C CA . SER A 1 88 ? 16.268 -0.583 -2.726 1.00 96.31 88 SER A CA 1
ATOM 735 C C . SER A 1 88 ? 16.477 -1.059 -4.165 1.00 96.31 88 SER A C 1
ATOM 737 O O . SER A 1 88 ? 17.135 -0.384 -4.946 1.00 96.31 88 SER A O 1
ATOM 739 N N . SER A 1 89 ? 15.862 -2.182 -4.552 1.00 94.50 89 SER A N 1
ATOM 740 C CA . SER A 1 89 ? 15.960 -2.733 -5.912 1.00 94.50 89 SER A CA 1
ATOM 741 C C . SER A 1 89 ? 15.097 -2.009 -6.952 1.00 94.50 89 SER A C 1
ATOM 743 O O . SER A 1 89 ? 15.310 -2.186 -8.148 1.00 94.50 89 SER A O 1
ATOM 745 N N . THR A 1 90 ? 14.078 -1.259 -6.524 1.00 92.31 90 THR A N 1
ATOM 746 C CA . THR A 1 90 ? 13.080 -0.637 -7.420 1.00 92.31 90 THR A CA 1
ATOM 747 C C . THR A 1 90 ? 13.131 0.887 -7.419 1.00 92.31 90 THR A C 1
ATOM 749 O O . THR A 1 90 ? 12.414 1.526 -8.187 1.00 92.31 90 THR A O 1
ATOM 752 N N . THR A 1 91 ? 13.949 1.489 -6.559 1.00 92.38 91 THR A N 1
ATOM 753 C CA . THR A 1 91 ? 14.083 2.942 -6.431 1.00 92.38 91 THR A CA 1
ATOM 754 C C . THR A 1 91 ? 15.468 3.362 -6.894 1.00 92.38 91 THR A C 1
ATOM 756 O O . THR A 1 91 ? 16.455 2.726 -6.535 1.00 92.38 91 THR A O 1
ATOM 759 N N . LEU A 1 92 ? 15.534 4.441 -7.677 1.00 89.38 92 LEU A N 1
ATOM 760 C CA . LEU A 1 92 ? 16.799 5.029 -8.110 1.00 89.38 92 LEU A CA 1
ATOM 761 C C . LEU A 1 92 ? 17.696 5.305 -6.893 1.00 89.38 92 LEU A C 1
ATOM 763 O O . LEU A 1 92 ? 17.215 5.804 -5.876 1.00 89.38 92 LEU A O 1
ATOM 767 N N . ASP A 1 93 ? 18.968 4.925 -7.000 1.00 92.75 93 ASP A N 1
ATOM 768 C CA . ASP A 1 93 ? 19.996 5.065 -5.961 1.00 92.75 93 ASP A CA 1
ATOM 769 C C . ASP A 1 93 ? 19.661 4.411 -4.609 1.00 92.75 93 ASP A C 1
ATOM 771 O O . ASP A 1 93 ? 20.306 4.716 -3.611 1.00 92.75 93 ASP A O 1
ATOM 775 N N . ALA A 1 94 ? 18.649 3.535 -4.544 1.00 95.00 94 ALA A N 1
ATOM 776 C CA . ALA A 1 94 ? 18.202 2.855 -3.323 1.00 95.00 94 ALA A CA 1
ATOM 777 C C . ALA A 1 94 ? 17.887 3.785 -2.127 1.00 95.00 94 ALA A C 1
ATOM 779 O O . ALA A 1 94 ? 17.857 3.346 -0.975 1.00 95.00 94 ALA A O 1
ATOM 780 N N . THR A 1 95 ? 17.601 5.064 -2.383 1.00 95.88 95 THR A N 1
ATOM 781 C CA . THR A 1 95 ? 17.338 6.069 -1.345 1.00 95.88 95 THR A CA 1
ATOM 782 C C . THR A 1 95 ? 16.050 6.838 -1.614 1.00 95.88 95 THR A C 1
ATOM 784 O O . THR A 1 95 ? 15.550 6.919 -2.738 1.00 95.88 95 THR A O 1
ATOM 787 N N . ALA A 1 96 ? 15.462 7.398 -0.557 1.00 96.19 96 ALA A N 1
ATOM 788 C CA . ALA A 1 96 ? 14.288 8.251 -0.674 1.00 96.19 96 ALA A CA 1
ATOM 789 C C . ALA A 1 96 ? 14.207 9.279 0.454 1.00 96.19 96 ALA A C 1
ATOM 791 O O . ALA A 1 96 ? 14.752 9.093 1.544 1.00 96.19 96 ALA A O 1
ATOM 792 N N . ILE A 1 97 ? 13.451 10.346 0.192 1.00 95.81 97 ILE A N 1
ATOM 793 C CA . ILE A 1 97 ? 13.231 11.404 1.174 1.00 95.81 97 ILE A CA 1
ATOM 794 C C . ILE A 1 97 ? 12.157 11.053 2.201 1.00 95.81 97 ILE A C 1
ATOM 796 O O . ILE A 1 97 ? 11.234 10.279 1.924 1.00 95.81 97 ILE A O 1
ATOM 800 N N . LYS A 1 98 ? 12.205 11.669 3.382 1.00 95.88 98 LYS A N 1
ATOM 801 C CA . LYS A 1 98 ? 11.180 11.508 4.415 1.00 95.88 98 LYS A CA 1
ATOM 802 C C . LYS A 1 98 ? 9.813 11.912 3.867 1.00 95.88 98 LYS A C 1
ATOM 804 O O . LYS A 1 98 ? 9.618 12.954 3.247 1.00 95.88 98 LYS A O 1
ATOM 809 N N . GLY A 1 99 ? 8.829 11.063 4.129 1.00 94.44 99 GLY A N 1
ATOM 810 C CA . GLY A 1 99 ? 7.466 11.211 3.639 1.00 94.44 99 GLY A CA 1
ATOM 811 C C . GLY A 1 99 ? 7.268 10.825 2.173 1.00 94.44 99 GLY A C 1
ATOM 812 O O . GLY A 1 99 ? 6.180 11.012 1.613 1.00 94.44 99 GLY A O 1
ATOM 813 N N . TRP A 1 100 ? 8.293 10.261 1.533 1.00 95.12 100 TRP A N 1
ATOM 814 C CA . TRP A 1 100 ? 8.134 9.633 0.236 1.00 95.12 100 TRP A CA 1
ATOM 815 C C . TRP A 1 100 ? 7.195 8.425 0.336 1.00 95.12 100 TRP A C 1
ATOM 817 O O . TRP A 1 100 ? 7.319 7.567 1.209 1.00 95.12 100 TRP A O 1
ATOM 827 N N . LEU A 1 101 ? 6.221 8.384 -0.572 1.00 95.25 101 LEU A N 1
ATOM 828 C CA . LEU A 1 101 ? 5.252 7.297 -0.677 1.00 95.25 101 LEU A CA 1
ATOM 829 C C . LEU A 1 101 ? 5.881 6.148 -1.461 1.00 95.25 101 LEU A C 1
ATOM 831 O O . LEU A 1 101 ? 6.136 6.322 -2.663 1.00 95.25 101 LEU A O 1
ATOM 835 N N . ALA A 1 102 ? 6.092 5.016 -0.788 1.00 95.62 102 ALA A N 1
ATOM 836 C CA . ALA A 1 102 ? 6.803 3.863 -1.314 1.00 95.62 102 ALA A CA 1
ATOM 837 C C . ALA A 1 102 ? 5.944 3.113 -2.324 1.00 95.62 102 ALA A C 1
ATOM 839 O O . ALA A 1 102 ? 5.097 2.303 -1.971 1.00 95.62 102 ALA A O 1
ATOM 840 N N . LYS A 1 103 ? 6.106 3.468 -3.597 1.00 93.19 103 LYS A N 1
ATOM 841 C CA . LYS A 1 103 ? 5.232 3.007 -4.684 1.00 93.19 103 LYS A CA 1
ATOM 842 C C . LYS A 1 103 ? 5.977 2.487 -5.904 1.00 93.19 103 LYS A C 1
ATOM 844 O O . LYS A 1 103 ? 5.318 2.008 -6.811 1.00 93.19 103 LYS A O 1
ATOM 849 N N . SER A 1 104 ? 7.302 2.627 -5.952 1.00 90.62 104 SER A N 1
ATOM 850 C CA . SER A 1 104 ? 8.149 2.352 -7.124 1.00 90.62 104 SER A CA 1
ATOM 851 C C . SER A 1 104 ? 7.887 0.987 -7.759 1.00 90.62 104 SER A C 1
ATOM 853 O O . SER A 1 104 ? 7.712 0.919 -8.971 1.00 90.62 104 SER A O 1
ATOM 855 N N . ILE A 1 105 ? 7.747 -0.062 -6.946 1.00 92.75 105 ILE A N 1
ATOM 856 C CA . ILE A 1 105 ? 7.424 -1.421 -7.405 1.00 92.75 105 ILE A CA 1
ATOM 857 C C . ILE A 1 105 ? 6.163 -1.493 -8.293 1.00 92.75 105 ILE A C 1
ATOM 859 O O . ILE A 1 105 ? 6.084 -2.308 -9.206 1.00 92.75 105 ILE A O 1
ATOM 863 N N . PHE A 1 106 ? 5.183 -0.608 -8.094 1.00 92.94 106 PHE A N 1
ATOM 864 C CA . PHE A 1 106 ? 3.951 -0.590 -8.888 1.00 92.94 106 PHE A CA 1
ATOM 865 C C . PHE A 1 106 ? 4.086 0.163 -10.225 1.00 92.94 106 PHE A C 1
ATOM 867 O O . PHE A 1 106 ? 3.114 0.232 -10.977 1.00 92.94 106 PHE A O 1
ATOM 874 N N . PHE A 1 107 ? 5.256 0.746 -10.517 1.00 87.62 107 PHE A N 1
ATOM 875 C CA . PHE A 1 107 ? 5.561 1.526 -11.727 1.00 87.62 107 PHE A CA 1
ATOM 876 C C . PHE A 1 107 ? 6.599 0.827 -12.617 1.00 87.62 107 PHE A C 1
ATOM 878 O O . PHE A 1 107 ? 7.470 1.487 -13.179 1.00 87.62 107 PHE A O 1
ATOM 885 N N . GLY A 1 108 ? 6.529 -0.502 -1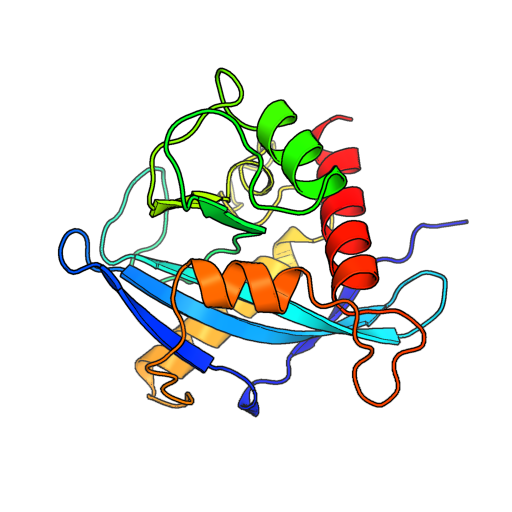2.743 1.00 78.12 108 GLY A N 1
ATOM 886 C CA . GLY A 1 108 ? 7.372 -1.235 -13.693 1.00 78.12 108 GLY A CA 1
ATOM 887 C C . GLY A 1 108 ? 7.196 -0.770 -15.138 1.00 78.12 108 GLY A C 1
ATOM 888 O O . GLY A 1 108 ? 6.323 0.046 -15.456 1.00 78.12 108 GLY A O 1
ATOM 889 N N . LYS A 1 109 ? 8.006 -1.322 -16.044 1.00 72.81 109 LYS A N 1
ATOM 890 C CA . LYS A 1 109 ? 7.898 -1.040 -17.480 1.00 72.81 109 LYS A CA 1
ATOM 891 C C . LYS A 1 109 ? 6.559 -1.551 -18.023 1.00 72.81 109 LYS A C 1
ATOM 893 O O . LYS A 1 109 ? 6.257 -2.733 -17.881 1.00 72.81 109 LYS A O 1
ATOM 898 N N . GLN A 1 110 ? 5.747 -0.656 -18.585 1.00 71.19 110 GLN A N 1
ATOM 899 C CA . GLN A 1 110 ? 4.471 -0.999 -19.220 1.00 71.19 110 GLN A CA 1
ATOM 900 C C . GLN A 1 110 ? 4.695 -1.312 -20.697 1.00 71.19 110 GLN A C 1
ATOM 902 O O . GLN A 1 110 ? 5.363 -0.548 -21.386 1.00 71.19 110 GLN A O 1
ATOM 907 N N . TYR A 1 111 ? 4.149 -2.440 -21.155 1.00 70.75 111 TYR A N 1
ATOM 908 C CA . TYR A 1 111 ? 4.159 -2.846 -22.567 1.00 70.75 111 TYR A CA 1
ATOM 909 C C . TYR A 1 111 ? 2.828 -2.558 -23.271 1.00 70.75 111 TYR A C 1
ATOM 911 O O . TYR A 1 111 ? 2.759 -2.576 -24.494 1.00 70.75 111 TYR A O 1
ATOM 919 N N . GLU A 1 112 ? 1.772 -2.312 -22.496 1.00 77.19 112 GLU A N 1
ATOM 920 C CA . GLU A 1 112 ? 0.422 -2.063 -22.986 1.00 77.19 112 GLU A CA 1
ATOM 921 C C . GLU A 1 112 ? 0.050 -0.596 -22.751 1.00 77.19 112 GLU A C 1
ATOM 923 O O . GLU A 1 112 ? -0.148 -0.178 -21.609 1.00 77.19 112 GLU A O 1
ATOM 928 N N . ASP A 1 113 ? -0.091 0.172 -23.832 1.00 74.38 113 ASP A N 1
ATOM 929 C CA . ASP A 1 113 ? -0.305 1.628 -23.779 1.00 74.38 113 ASP A CA 1
ATOM 930 C C . ASP A 1 113 ? -1.650 2.049 -23.159 1.00 74.38 113 ASP A C 1
ATOM 932 O O . ASP A 1 113 ? -1.836 3.207 -22.783 1.00 74.38 113 ASP A O 1
ATOM 936 N N . TRP A 1 114 ? -2.607 1.123 -23.037 1.00 76.44 114 TRP A N 1
ATOM 937 C CA . TRP A 1 114 ? -3.934 1.395 -22.478 1.00 76.44 114 TRP A CA 1
ATOM 938 C C . TRP A 1 114 ? -3.992 1.291 -20.944 1.00 76.44 114 TRP A C 1
ATOM 940 O O . TRP A 1 114 ? -4.962 1.755 -20.336 1.00 76.44 114 TRP A O 1
ATOM 950 N N . LYS A 1 115 ? -2.979 0.699 -20.295 1.00 84.31 115 LYS A N 1
ATOM 951 C CA . LYS A 1 115 ? -2.943 0.546 -18.833 1.00 84.31 115 LYS A CA 1
ATOM 952 C C . LYS A 1 115 ? -2.499 1.840 -18.150 1.00 84.31 115 LYS A C 1
ATOM 954 O O . LYS A 1 115 ? -1.579 2.524 -18.582 1.00 84.31 115 LYS A O 1
ATOM 959 N N . ILE A 1 116 ? -3.128 2.167 -17.023 1.00 87.50 116 ILE A N 1
ATOM 960 C CA . ILE A 1 116 ? -2.767 3.337 -16.214 1.00 87.50 116 ILE A CA 1
ATOM 961 C C . ILE A 1 116 ? -1.573 2.970 -15.318 1.00 87.50 116 ILE A C 1
ATOM 963 O O . ILE A 1 116 ? -1.675 2.038 -14.522 1.00 87.50 116 ILE A O 1
ATOM 967 N N . PRO A 1 117 ? -0.445 3.695 -15.357 1.00 87.81 117 PRO A N 1
ATOM 968 C CA . PRO A 1 117 ? 0.717 3.377 -14.532 1.00 87.81 117 PRO A CA 1
ATOM 969 C C . PRO A 1 117 ? 0.446 3.500 -13.033 1.00 87.81 117 PRO A C 1
ATOM 971 O O . PRO A 1 117 ? -0.283 4.384 -12.573 1.00 87.81 117 PRO A O 1
ATOM 974 N N . GLY A 1 118 ? 1.110 2.643 -12.254 1.00 89.81 118 GLY A N 1
ATOM 975 C CA . GLY A 1 118 ? 1.070 2.679 -10.792 1.00 89.81 118 GLY A CA 1
ATOM 976 C C . GLY A 1 118 ? 0.189 1.637 -10.123 1.00 89.81 118 GLY A C 1
ATOM 977 O O . GLY A 1 118 ? -0.053 1.770 -8.927 1.00 89.81 118 GLY A O 1
ATOM 978 N N . PHE A 1 119 ? -0.276 0.631 -10.863 1.00 92.62 119 PHE A N 1
ATOM 979 C CA . PHE A 1 119 ? -1.085 -0.475 -10.345 1.00 92.62 119 PHE A CA 1
ATOM 980 C C . PHE A 1 119 ? -0.415 -1.837 -10.524 1.00 92.62 119 PHE A C 1
ATOM 982 O O . PHE A 1 119 ? -1.102 -2.844 -10.463 1.00 92.62 119 PHE A O 1
ATOM 989 N N . SER A 1 120 ? 0.916 -1.877 -10.682 1.00 89.56 120 SER A N 1
ATOM 990 C CA . SER A 1 120 ? 1.658 -3.058 -11.147 1.00 89.56 120 SER A CA 1
ATOM 991 C C . SER A 1 120 ? 1.423 -3.349 -12.635 1.00 89.56 120 SER A C 1
ATOM 993 O O . SER A 1 120 ? 0.406 -2.955 -13.185 1.00 89.56 120 SER A O 1
ATOM 995 N N . ASN A 1 121 ? 2.351 -4.036 -13.301 1.00 82.62 121 ASN A N 1
ATOM 996 C CA . ASN A 1 121 ? 2.171 -4.492 -14.695 1.00 82.62 121 ASN A CA 1
ATOM 997 C C . ASN A 1 121 ? 2.048 -6.012 -14.792 1.00 82.62 121 ASN A C 1
ATOM 999 O O . ASN A 1 121 ? 2.213 -6.600 -15.854 1.00 82.62 121 ASN A O 1
ATOM 1003 N N . THR A 1 122 ? 1.788 -6.613 -13.643 1.00 85.12 122 THR A N 1
ATOM 1004 C CA . THR A 1 122 ? 1.682 -8.045 -13.406 1.00 85.12 122 THR A CA 1
ATOM 1005 C C . THR A 1 122 ? 0.228 -8.476 -13.540 1.00 85.12 122 THR A C 1
ATOM 1007 O O . THR A 1 122 ? -0.666 -7.654 -13.792 1.00 85.12 122 THR A O 1
ATOM 1010 N N . LYS A 1 123 ? -0.045 -9.749 -13.253 1.00 88.06 123 LYS A N 1
ATOM 1011 C CA . LYS A 1 123 ? -1.419 -10.260 -13.106 1.00 88.06 123 LYS A CA 1
ATOM 1012 C C . LYS A 1 123 ? -2.277 -9.505 -12.072 1.00 88.06 123 LYS A C 1
ATOM 1014 O O . LYS A 1 123 ? -3.495 -9.654 -12.070 1.00 88.06 123 LYS A O 1
ATOM 1019 N N . HIS A 1 124 ? -1.672 -8.684 -11.206 1.00 92.19 124 HIS A N 1
ATOM 1020 C CA . HIS A 1 124 ? -2.372 -7.918 -10.165 1.00 92.19 124 HIS A CA 1
ATOM 1021 C C . HIS A 1 124 ? -2.957 -6.587 -10.628 1.00 92.19 124 HIS A C 1
ATOM 1023 O O . HIS A 1 124 ? -3.673 -5.956 -9.845 1.00 92.19 124 HIS A O 1
ATOM 1029 N N . TYR A 1 125 ? -2.664 -6.154 -11.860 1.00 93.50 125 TYR A N 1
ATOM 1030 C CA . TYR A 1 125 ? -3.063 -4.839 -12.366 1.00 93.50 125 TYR A CA 1
ATOM 1031 C C . TYR A 1 125 ? -4.559 -4.563 -12.187 1.00 93.50 125 TYR A C 1
ATOM 1033 O O . TYR A 1 125 ? -4.930 -3.596 -11.517 1.00 93.50 125 TYR A O 1
ATOM 1041 N N . ASP A 1 126 ? -5.419 -5.431 -12.728 1.00 94.12 126 ASP A N 1
ATOM 1042 C CA . ASP A 1 126 ? -6.866 -5.200 -12.731 1.00 94.12 126 ASP A CA 1
ATOM 1043 C C . ASP A 1 126 ? -7.429 -5.155 -11.308 1.00 94.12 126 ASP A C 1
ATOM 1045 O O . ASP A 1 126 ? -8.221 -4.275 -10.973 1.00 94.12 126 ASP A O 1
ATOM 1049 N N . SER A 1 127 ? -6.970 -6.047 -10.428 1.00 95.81 127 SER A N 1
ATOM 1050 C CA . SER A 1 127 ? -7.403 -6.080 -9.030 1.00 95.81 127 SER A CA 1
ATOM 1051 C C . SER A 1 127 ? -6.992 -4.820 -8.266 1.00 95.81 127 SER A C 1
ATOM 1053 O O . SER A 1 127 ? -7.817 -4.215 -7.578 1.00 95.81 127 SER A O 1
ATOM 1055 N N . LEU A 1 128 ? -5.738 -4.378 -8.406 1.00 97.00 128 LEU A N 1
ATOM 1056 C CA . LEU A 1 128 ? -5.245 -3.158 -7.762 1.00 97.00 128 LEU A CA 1
ATOM 1057 C C . LEU A 1 128 ? -5.941 -1.904 -8.308 1.00 97.00 128 LEU A C 1
ATOM 1059 O O . LEU A 1 128 ? -6.284 -1.003 -7.534 1.00 97.00 128 LEU A O 1
ATOM 1063 N N . TYR A 1 129 ? -6.192 -1.858 -9.616 1.00 96.25 129 TYR A N 1
ATOM 1064 C CA . TYR A 1 129 ? -6.935 -0.779 -10.259 1.00 96.25 129 TYR A CA 1
ATOM 1065 C C . TYR A 1 129 ? -8.391 -0.719 -9.774 1.00 96.25 129 TYR A C 1
ATOM 1067 O O . TYR A 1 129 ? -8.874 0.351 -9.385 1.00 96.25 129 TYR A O 1
ATOM 1075 N N . ASN A 1 130 ? -9.069 -1.868 -9.702 1.00 97.25 130 ASN A N 1
ATOM 1076 C CA . ASN A 1 130 ? -10.445 -1.983 -9.216 1.00 97.25 130 ASN A CA 1
ATOM 1077 C C . ASN A 1 130 ? -10.579 -1.565 -7.747 1.00 97.25 130 ASN A C 1
ATOM 1079 O O . ASN A 1 130 ? -11.523 -0.847 -7.398 1.00 97.25 130 ASN A O 1
ATOM 1083 N N . ILE A 1 131 ? -9.611 -1.917 -6.892 1.00 98.38 131 ILE A N 1
ATOM 1084 C CA . ILE A 1 131 ? -9.547 -1.379 -5.526 1.00 98.38 131 ILE A CA 1
ATOM 1085 C C . ILE A 1 131 ? -9.410 0.143 -5.580 1.00 98.38 131 ILE A C 1
ATOM 1087 O O . ILE A 1 131 ? -10.209 0.849 -4.968 1.00 98.38 131 ILE A O 1
ATOM 1091 N N . GLY A 1 132 ? -8.465 0.672 -6.362 1.00 97.94 132 GLY A N 1
ATOM 1092 C CA . GLY A 1 132 ? -8.251 2.115 -6.495 1.00 97.94 132 GLY A CA 1
ATOM 1093 C C . GLY A 1 132 ? -9.519 2.892 -6.881 1.00 97.94 132 GLY A C 1
ATOM 1094 O O . GLY A 1 132 ? -9.816 3.947 -6.304 1.00 97.94 132 GLY A O 1
ATOM 1095 N N . LYS A 1 133 ? -10.308 2.351 -7.817 1.00 97.88 133 LYS A N 1
ATOM 1096 C CA . LYS A 1 133 ? -11.616 2.888 -8.232 1.00 97.88 133 LYS A CA 1
ATOM 1097 C C . LYS A 1 133 ? -12.670 2.790 -7.130 1.00 97.88 133 LYS A C 1
ATOM 1099 O O . LYS A 1 133 ? -13.383 3.765 -6.887 1.00 97.88 133 LYS A O 1
ATOM 1104 N N . THR A 1 134 ? -12.726 1.662 -6.432 1.00 98.25 134 THR A N 1
ATOM 1105 C CA . THR A 1 134 ? -13.642 1.438 -5.305 1.00 98.25 134 THR A CA 1
ATOM 1106 C C . THR A 1 134 ? -13.376 2.438 -4.179 1.00 98.25 134 THR A C 1
ATOM 1108 O O . THR A 1 134 ? -14.284 3.148 -3.748 1.00 98.25 134 THR A O 1
ATOM 1111 N N . LEU A 1 135 ? -12.113 2.614 -3.782 1.00 98.50 135 LEU A N 1
ATOM 1112 C CA . LEU A 1 135 ? -11.712 3.593 -2.765 1.00 98.50 135 LEU A CA 1
ATOM 1113 C C . LEU A 1 135 ? -11.989 5.041 -3.199 1.00 98.50 135 LEU A C 1
ATOM 1115 O O . LEU A 1 135 ? -12.298 5.903 -2.371 1.00 98.50 135 LEU A O 1
ATOM 1119 N N . GLN A 1 136 ? -11.884 5.342 -4.498 1.00 97.44 136 GLN A N 1
ATOM 1120 C CA . GLN A 1 136 ? -12.228 6.660 -5.037 1.00 97.44 136 GLN A CA 1
ATOM 1121 C C . GLN A 1 136 ? -13.715 6.959 -4.842 1.00 97.44 136 GLN A C 1
ATOM 1123 O O . GLN A 1 136 ? -14.041 8.041 -4.346 1.00 97.44 136 GLN A O 1
ATOM 1128 N N . ARG A 1 137 ? -14.585 6.008 -5.207 1.00 97.81 137 ARG A N 1
ATOM 1129 C CA . ARG A 1 137 ? -16.037 6.110 -5.029 1.00 97.81 137 ARG A CA 1
ATOM 1130 C C . ARG A 1 137 ? -16.384 6.335 -3.557 1.00 97.81 137 ARG A C 1
ATOM 1132 O O . ARG A 1 137 ? -16.933 7.382 -3.227 1.00 97.81 137 ARG A O 1
ATOM 1139 N N . HIS A 1 138 ? -15.927 5.447 -2.673 1.00 98.19 138 HIS A N 1
ATOM 1140 C CA . HIS A 1 138 ? -16.165 5.542 -1.227 1.00 98.19 138 HIS A CA 1
ATOM 1141 C C . HIS A 1 138 ? -15.703 6.855 -0.616 1.00 98.19 138 HIS A C 1
ATOM 1143 O O . HIS A 1 138 ? -16.421 7.471 0.167 1.00 98.19 138 HIS A O 1
ATOM 1149 N N . TYR A 1 139 ? -14.517 7.332 -0.995 1.00 97.44 139 TYR A N 1
ATOM 1150 C CA . TYR A 1 139 ? -14.037 8.611 -0.488 1.00 97.44 139 TYR A CA 1
ATOM 1151 C C . TYR A 1 139 ? -14.917 9.784 -0.933 1.00 97.44 139 TYR A C 1
ATOM 1153 O O . TYR A 1 139 ? -15.180 10.688 -0.143 1.00 97.44 139 TYR A O 1
ATOM 1161 N N . ASN A 1 140 ? -15.373 9.787 -2.188 1.00 96.44 140 ASN A N 1
ATOM 1162 C CA . ASN A 1 140 ? -16.225 10.854 -2.714 1.00 96.44 140 ASN A CA 1
ATOM 1163 C C . ASN A 1 140 ? -17.638 10.817 -2.101 1.00 96.44 140 ASN A C 1
ATOM 1165 O O . ASN A 1 140 ? -18.207 11.870 -1.828 1.00 96.44 140 ASN A O 1
ATOM 1169 N N . GLU A 1 141 ? -18.157 9.621 -1.825 1.00 97.56 141 GLU A N 1
ATOM 1170 C CA . GLU A 1 141 ? -19.446 9.378 -1.159 1.00 97.56 141 GLU A CA 1
ATOM 1171 C C . GLU A 1 141 ? -19.374 9.537 0.370 1.00 97.56 141 GLU A C 1
ATOM 1173 O O . GLU A 1 141 ? -20.387 9.421 1.053 1.00 97.56 141 GLU A O 1
ATOM 1178 N N . LYS A 1 142 ? -18.188 9.833 0.922 1.00 97.19 142 LYS A N 1
ATOM 1179 C CA . LYS A 1 142 ? -17.915 9.907 2.369 1.00 97.19 142 LYS A CA 1
ATOM 1180 C C . LYS A 1 142 ? -18.182 8.595 3.123 1.00 97.19 142 LYS A C 1
ATOM 1182 O O . LYS A 1 142 ? -18.395 8.616 4.333 1.00 97.19 142 LYS A O 1
ATOM 1187 N N . ASN A 1 143 ? -18.109 7.459 2.434 1.00 97.81 143 ASN A N 1
ATOM 1188 C CA . ASN A 1 143 ? -18.241 6.131 3.020 1.00 97.81 143 ASN A CA 1
ATOM 1189 C C . ASN A 1 143 ? -16.871 5.582 3.446 1.00 97.81 143 ASN A C 1
ATOM 1191 O O . ASN A 1 143 ? -16.248 4.777 2.758 1.00 97.81 143 ASN A O 1
ATOM 1195 N N . TYR A 1 144 ? -16.345 6.092 4.556 1.00 98.12 144 TYR A N 1
ATOM 1196 C CA . TYR A 1 144 ? -15.068 5.653 5.116 1.00 98.12 144 TYR A CA 1
ATOM 1197 C C . TYR A 1 144 ? -14.994 5.936 6.614 1.00 98.12 144 TYR A C 1
ATOM 1199 O O . TYR A 1 144 ? -15.666 6.824 7.142 1.00 98.12 144 TYR A O 1
ATOM 1207 N N . LYS A 1 145 ? -14.086 5.244 7.300 1.00 98.38 145 LYS A N 1
ATOM 1208 C CA . LYS A 1 145 ? -13.765 5.498 8.708 1.00 98.38 145 LYS A CA 1
ATOM 1209 C C . LYS A 1 145 ? -12.585 6.466 8.802 1.00 98.38 145 LYS A C 1
ATOM 1211 O O . LYS A 1 145 ? -11.484 6.175 8.334 1.00 98.38 145 LYS A O 1
ATOM 1216 N N . LEU A 1 146 ? -12.792 7.637 9.406 1.00 97.88 146 LEU A N 1
ATOM 1217 C CA . LEU A 1 146 ? -11.694 8.569 9.680 1.00 97.88 146 LEU A CA 1
ATOM 1218 C C . LEU A 1 146 ? -10.826 8.022 10.821 1.00 97.88 146 LEU A C 1
ATOM 1220 O O . LEU A 1 146 ? -11.292 7.894 11.950 1.00 97.88 146 LEU A O 1
ATOM 1224 N N . MET A 1 147 ? -9.546 7.778 10.550 1.00 97.62 147 MET A N 1
ATOM 1225 C CA . MET A 1 147 ? -8.578 7.311 11.543 1.00 97.62 147 MET A CA 1
ATOM 1226 C C . MET A 1 147 ? -7.510 8.385 11.760 1.00 97.62 147 MET A C 1
ATOM 1228 O O . MET A 1 147 ? -6.489 8.401 11.085 1.00 97.62 147 MET A O 1
ATOM 1232 N N . LYS A 1 148 ? -7.727 9.305 12.708 1.00 95.75 148 LYS A N 1
ATOM 1233 C CA . LYS A 1 148 ? -6.818 10.451 12.944 1.00 95.75 148 LYS A CA 1
ATOM 1234 C C . LYS A 1 148 ? -5.375 10.041 13.275 1.00 95.75 148 LYS A C 1
ATOM 1236 O O . LYS A 1 148 ? -4.454 10.806 13.001 1.00 95.75 148 LYS A O 1
ATOM 1241 N N . SER A 1 149 ? -5.186 8.852 13.847 1.00 95.62 149 SER A N 1
ATOM 1242 C CA . SER A 1 149 ? -3.875 8.273 14.160 1.00 95.62 149 SER A CA 1
ATOM 1243 C C . SER A 1 149 ? -3.134 7.722 12.939 1.00 95.62 149 SER A C 1
ATOM 1245 O O . SER A 1 149 ? -1.928 7.505 13.026 1.00 95.62 149 SER A O 1
ATOM 1247 N N . LEU A 1 150 ? -3.806 7.526 11.797 1.00 97.19 150 LEU A N 1
ATOM 1248 C CA . LEU A 1 150 ? -3.194 6.959 10.600 1.00 97.19 150 LEU A CA 1
ATOM 1249 C C . LEU A 1 150 ? -2.185 7.948 10.003 1.00 97.19 150 LEU A C 1
ATOM 1251 O O . LEU A 1 150 ? -2.550 8.954 9.394 1.00 97.19 150 LEU A O 1
ATOM 1255 N N . ASN A 1 151 ? -0.906 7.660 10.206 1.00 96.50 151 ASN A N 1
ATOM 1256 C CA . ASN A 1 151 ? 0.241 8.428 9.733 1.00 96.50 151 ASN A CA 1
ATOM 1257 C C . ASN A 1 151 ? 1.297 7.472 9.142 1.00 96.50 151 ASN A C 1
ATOM 1259 O O . ASN A 1 151 ? 1.042 6.279 9.000 1.00 96.50 151 ASN A O 1
ATOM 1263 N N . ALA A 1 152 ? 2.479 7.984 8.786 1.00 97.06 152 ALA A N 1
ATOM 1264 C CA . ALA A 1 152 ? 3.543 7.172 8.188 1.00 97.06 152 ALA A CA 1
ATOM 1265 C C . ALA A 1 152 ? 3.987 5.993 9.074 1.00 97.06 152 ALA A C 1
ATOM 1267 O O . ALA A 1 152 ? 4.098 4.874 8.582 1.00 97.06 152 ALA A O 1
ATOM 1268 N N . MET A 1 153 ? 4.195 6.227 10.375 1.00 97.06 153 MET A N 1
ATOM 1269 C CA . MET A 1 153 ? 4.596 5.169 11.309 1.00 97.06 153 MET A CA 1
ATOM 1270 C C . MET A 1 153 ? 3.488 4.130 11.463 1.00 97.06 153 MET A C 1
ATOM 1272 O O . MET A 1 153 ? 3.764 2.937 11.444 1.00 97.06 153 MET A O 1
ATOM 1276 N N . GLU A 1 154 ? 2.235 4.579 11.561 1.00 97.94 154 GLU A N 1
ATOM 1277 C CA . GLU A 1 154 ? 1.095 3.679 11.735 1.00 97.94 154 GLU A CA 1
ATOM 1278 C C . GLU A 1 154 ? 0.833 2.817 10.493 1.00 97.94 154 GLU A C 1
ATOM 1280 O O . GLU A 1 154 ? 0.576 1.627 10.635 1.00 97.94 154 GLU A O 1
ATOM 1285 N N . ILE A 1 155 ? 0.966 3.367 9.277 1.00 97.81 155 ILE A N 1
ATOM 1286 C CA . ILE A 1 155 ? 0.901 2.561 8.046 1.00 97.81 155 ILE A CA 1
ATOM 1287 C C . ILE A 1 155 ? 1.974 1.480 8.062 1.00 97.81 155 ILE A C 1
ATOM 1289 O O . ILE A 1 155 ? 1.658 0.308 7.880 1.00 97.81 155 ILE A O 1
ATOM 1293 N N . ASN A 1 156 ? 3.228 1.862 8.306 1.00 98.12 156 ASN A N 1
ATOM 1294 C CA . ASN A 1 156 ? 4.334 0.909 8.275 1.00 98.12 156 ASN A CA 1
ATOM 1295 C C . ASN A 1 156 ? 4.158 -0.171 9.351 1.00 98.12 156 ASN A C 1
ATOM 1297 O O . ASN A 1 156 ? 4.384 -1.347 9.077 1.00 98.12 156 ASN A O 1
ATOM 1301 N N . ARG A 1 157 ? 3.684 0.215 10.545 1.00 97.75 157 ARG A N 1
ATOM 1302 C CA . ARG A 1 157 ? 3.353 -0.710 11.632 1.00 97.75 157 ARG A CA 1
ATOM 1303 C C . ARG A 1 157 ? 2.278 -1.703 11.206 1.00 97.75 157 ARG A C 1
ATOM 1305 O O . ARG A 1 157 ? 2.494 -2.896 11.368 1.00 97.75 157 ARG A O 1
ATOM 1312 N N . VAL A 1 158 ? 1.149 -1.225 10.667 1.00 98.06 158 VAL A N 1
ATOM 1313 C CA . VAL A 1 158 ? 0.021 -2.079 10.258 1.00 98.06 158 VAL A CA 1
ATOM 1314 C C . VAL A 1 158 ? 0.437 -3.060 9.166 1.00 98.06 158 VAL A C 1
ATOM 1316 O O . VAL A 1 158 ? 0.129 -4.243 9.270 1.00 98.06 158 VAL A O 1
ATOM 1319 N N . LEU A 1 159 ? 1.165 -2.600 8.147 1.00 98.00 159 LEU A N 1
ATOM 1320 C CA . LEU A 1 159 ? 1.604 -3.459 7.044 1.00 98.00 159 LEU A CA 1
ATOM 1321 C C . LEU A 1 159 ? 2.610 -4.532 7.491 1.00 98.00 159 LEU A C 1
ATOM 1323 O O . LEU A 1 159 ? 2.617 -5.622 6.929 1.00 98.00 159 LEU A O 1
ATOM 1327 N N . ALA A 1 160 ? 3.417 -4.248 8.519 1.00 97.25 160 ALA A N 1
ATOM 1328 C CA . ALA A 1 160 ? 4.425 -5.159 9.063 1.00 97.25 160 ALA A CA 1
ATOM 1329 C C . ALA A 1 160 ? 3.986 -5.880 10.356 1.00 97.25 160 ALA A C 1
ATOM 1331 O O . ALA A 1 160 ? 4.834 -6.401 11.091 1.00 97.25 160 ALA A O 1
ATOM 1332 N N . LEU A 1 161 ? 2.680 -5.920 10.651 1.00 97.69 161 LEU A N 1
ATOM 1333 C CA . LEU A 1 161 ? 2.144 -6.595 11.836 1.00 97.69 161 LEU A CA 1
ATOM 1334 C C . LEU A 1 161 ? 2.513 -8.083 11.847 1.00 97.69 161 LEU A C 1
ATOM 1336 O O . LEU A 1 161 ? 2.202 -8.824 10.918 1.00 97.69 161 LEU A O 1
ATOM 1340 N N . ARG A 1 162 ? 3.116 -8.538 12.949 1.00 97.81 162 ARG A N 1
ATOM 1341 C CA . ARG A 1 162 ? 3.443 -9.957 13.196 1.00 97.81 162 ARG A CA 1
ATOM 1342 C C . ARG A 1 162 ? 2.292 -10.725 13.856 1.00 97.81 162 ARG A C 1
ATOM 1344 O O . ARG A 1 162 ? 2.497 -11.780 14.441 1.00 97.81 162 ARG A O 1
ATOM 1351 N N . GLU A 1 163 ? 1.090 -10.171 13.785 1.00 97.56 163 GLU A N 1
ATOM 1352 C CA . GLU A 1 163 ? -0.135 -10.768 14.303 1.00 97.56 163 GLU A CA 1
ATOM 1353 C C . GLU A 1 163 ? -0.939 -11.369 13.152 1.00 97.56 163 GLU A C 1
ATOM 1355 O O . GLU A 1 163 ? -0.867 -10.903 12.009 1.00 97.56 163 GLU A O 1
ATOM 1360 N N . LYS A 1 164 ? -1.711 -12.409 13.463 1.00 97.56 164 LYS A N 1
ATOM 1361 C CA . LYS A 1 164 ? -2.652 -13.026 12.529 1.00 97.56 164 LYS A CA 1
ATOM 1362 C C . LYS A 1 164 ? -4.003 -12.344 12.676 1.00 97.56 164 LYS A C 1
ATOM 1364 O O . LYS A 1 164 ? -4.458 -12.103 13.793 1.00 97.56 164 LYS A O 1
ATOM 1369 N N . TYR A 1 165 ? -4.659 -12.059 11.559 1.00 96.94 165 TYR A N 1
ATOM 1370 C CA . TYR A 1 165 ? -6.070 -11.698 11.600 1.00 96.94 165 TYR A CA 1
ATOM 1371 C C . TYR A 1 165 ? -6.930 -12.924 11.894 1.00 96.94 165 TYR A C 1
ATOM 1373 O O . TYR A 1 165 ? -6.495 -14.066 11.753 1.00 96.94 165 TYR A O 1
ATOM 1381 N N . TYR A 1 166 ? -8.159 -12.694 12.348 1.00 94.06 166 TYR A N 1
ATOM 1382 C CA . TYR A 1 166 ? -9.079 -13.789 12.623 1.00 94.06 166 TYR A CA 1
ATOM 1383 C C . TYR A 1 166 ? -9.310 -14.625 11.354 1.00 94.06 166 TYR A C 1
ATOM 1385 O O . TYR A 1 166 ? -9.689 -14.081 10.318 1.00 94.06 166 TYR A O 1
ATOM 1393 N N . GLY A 1 167 ? -9.074 -15.936 11.451 1.00 94.62 167 GLY A N 1
ATOM 1394 C CA . GLY A 1 167 ? -9.180 -16.879 10.332 1.00 94.62 167 GLY A CA 1
ATOM 1395 C C . GLY A 1 167 ? -7.907 -17.044 9.492 1.00 94.62 167 GLY A C 1
ATOM 1396 O O . GLY A 1 167 ? -7.859 -17.952 8.670 1.00 94.62 167 GLY A O 1
ATOM 1397 N N . ASN A 1 168 ? -6.873 -16.230 9.715 1.00 98.06 168 ASN A N 1
ATOM 1398 C CA . ASN A 1 168 ? -5.591 -16.364 9.028 1.00 98.06 168 ASN A CA 1
ATOM 1399 C C . ASN A 1 168 ? -4.697 -17.431 9.674 1.00 98.06 168 ASN A C 1
ATOM 1401 O O . ASN A 1 168 ? -4.600 -17.514 10.903 1.00 98.06 168 ASN A O 1
ATOM 1405 N N . ASN A 1 169 ? -3.945 -18.169 8.854 1.00 97.62 169 ASN A N 1
ATOM 1406 C CA . ASN A 1 169 ? -2.864 -19.037 9.317 1.00 97.62 169 ASN A CA 1
ATOM 1407 C C . ASN A 1 169 ? -1.519 -18.305 9.351 1.00 97.62 169 ASN A C 1
ATOM 1409 O O . ASN A 1 169 ? -0.647 -18.704 10.129 1.00 97.62 169 ASN A O 1
ATOM 1413 N N . HIS A 1 170 ? -1.373 -17.219 8.590 1.00 98.31 170 HIS A N 1
ATOM 1414 C CA . HIS A 1 170 ? -0.154 -16.419 8.498 1.00 98.31 170 HIS A CA 1
ATOM 1415 C C . HIS A 1 170 ? -0.368 -14.998 9.025 1.00 98.31 170 HIS A C 1
ATOM 1417 O O . HIS A 1 170 ? -1.483 -14.476 9.121 1.00 98.31 170 HIS A O 1
ATOM 1423 N N . THR A 1 171 ? 0.723 -14.362 9.429 1.00 98.56 171 THR A N 1
ATOM 1424 C CA . THR A 1 171 ? 0.688 -12.986 9.920 1.00 98.56 171 THR A CA 1
ATOM 1425 C C . THR A 1 171 ? 0.395 -12.005 8.787 1.00 98.56 171 THR A C 1
ATOM 1427 O O . THR A 1 171 ? 0.668 -12.272 7.615 1.00 98.56 171 THR A O 1
ATOM 1430 N N . GLN A 1 172 ? -0.121 -10.826 9.139 1.00 98.44 172 GLN A N 1
ATOM 1431 C CA . GLN A 1 172 ? -0.294 -9.726 8.187 1.00 98.44 172 GLN A CA 1
ATOM 1432 C C . GLN A 1 172 ? 1.013 -9.421 7.437 1.00 98.44 172 GLN A C 1
ATOM 1434 O O . GLN A 1 172 ? 0.983 -9.228 6.224 1.00 98.44 172 GLN A O 1
ATOM 1439 N N . ARG A 1 173 ? 2.155 -9.421 8.136 1.00 98.44 173 ARG A N 1
ATOM 1440 C CA . ARG A 1 173 ? 3.476 -9.206 7.538 1.00 98.44 173 ARG A CA 1
ATOM 1441 C C . ARG A 1 173 ? 3.822 -10.270 6.501 1.00 98.44 173 ARG A C 1
ATOM 1443 O O . ARG A 1 173 ? 4.225 -9.904 5.405 1.00 98.44 173 ARG A O 1
ATOM 1450 N N . GLU A 1 174 ? 3.681 -11.552 6.833 1.00 98.25 174 GLU A N 1
ATOM 1451 C CA . GLU A 1 174 ? 4.017 -12.652 5.915 1.00 98.25 174 GLU A CA 1
ATOM 1452 C C . GLU A 1 174 ? 3.157 -12.599 4.652 1.00 98.25 174 GLU A C 1
ATOM 1454 O O . GLU A 1 174 ? 3.689 -12.604 3.544 1.00 98.25 174 GLU A O 1
ATOM 1459 N N . ASN A 1 175 ? 1.837 -12.464 4.811 1.00 98.19 175 ASN A N 1
ATOM 1460 C CA . ASN A 1 175 ? 0.917 -12.365 3.680 1.00 98.19 175 ASN A CA 1
ATOM 1461 C C . ASN A 1 175 ? 1.214 -11.130 2.811 1.00 98.19 175 ASN A C 1
ATOM 1463 O O . ASN A 1 175 ? 1.218 -11.210 1.582 1.00 98.19 175 ASN A O 1
ATOM 1467 N N . PHE A 1 176 ? 1.494 -9.986 3.441 1.00 98.38 176 PHE A N 1
ATOM 1468 C CA . PHE A 1 176 ? 1.837 -8.759 2.732 1.00 98.38 176 PHE A CA 1
ATOM 1469 C C . PHE A 1 176 ? 3.171 -8.878 1.983 1.00 98.38 176 PHE A C 1
ATOM 1471 O O . PHE A 1 176 ? 3.248 -8.518 0.812 1.00 98.38 176 PHE A O 1
ATOM 1478 N N . GLU A 1 177 ? 4.212 -9.428 2.609 1.00 98.12 177 GLU A N 1
ATOM 1479 C CA . GLU A 1 177 ? 5.506 -9.661 1.959 1.00 98.12 177 GLU A CA 1
ATOM 1480 C C . GLU A 1 177 ? 5.384 -10.633 0.786 1.00 98.12 177 GLU A C 1
ATOM 1482 O O . GLU A 1 177 ? 5.960 -10.363 -0.264 1.00 98.12 177 GLU A O 1
ATOM 1487 N N . LYS A 1 178 ? 4.580 -11.698 0.909 1.00 96.94 178 LYS A N 1
ATOM 1488 C CA . LYS A 1 178 ? 4.304 -12.627 -0.197 1.00 96.94 178 LYS A CA 1
ATOM 1489 C C . LYS A 1 178 ? 3.583 -11.969 -1.365 1.00 96.94 178 LYS A C 1
ATOM 1491 O O . LYS A 1 178 ? 3.914 -12.242 -2.516 1.00 96.94 178 LYS A O 1
ATOM 1496 N N . PHE A 1 179 ? 2.652 -11.062 -1.089 1.00 96.62 179 PHE A N 1
ATOM 1497 C CA . PHE A 1 179 ? 2.027 -10.257 -2.134 1.00 96.62 179 PHE A CA 1
ATOM 1498 C C . PHE A 1 179 ? 3.038 -9.364 -2.864 1.00 96.62 179 PHE A C 1
ATOM 1500 O O . PHE A 1 179 ? 3.053 -9.311 -4.094 1.00 96.62 179 PHE A O 1
ATOM 1507 N N . ILE A 1 180 ? 3.901 -8.675 -2.113 1.00 96.75 180 ILE A N 1
ATOM 1508 C CA . ILE A 1 180 ? 4.934 -7.813 -2.695 1.00 96.75 180 ILE A CA 1
ATOM 1509 C C . ILE A 1 180 ? 5.981 -8.631 -3.460 1.00 96.75 180 ILE A C 1
ATOM 1511 O O . ILE A 1 180 ? 6.422 -8.191 -4.519 1.00 96.75 180 ILE A O 1
ATOM 1515 N N . GLU A 1 181 ? 6.338 -9.821 -2.975 1.00 95.06 181 GLU A N 1
ATOM 1516 C CA . GLU A 1 181 ? 7.247 -10.751 -3.649 1.00 95.06 181 GLU A CA 1
ATOM 1517 C C . GLU A 1 181 ? 6.728 -11.159 -5.024 1.00 95.06 181 GLU A C 1
ATOM 1519 O O . GLU A 1 181 ? 7.457 -11.057 -6.008 1.00 95.06 181 GLU A O 1
ATOM 1524 N N . ASP A 1 182 ? 5.465 -11.564 -5.110 1.00 92.81 182 ASP A N 1
ATOM 1525 C CA . ASP A 1 182 ? 4.870 -12.008 -6.369 1.00 92.81 182 ASP A CA 1
ATOM 1526 C C . ASP A 1 182 ? 4.806 -10.868 -7.401 1.00 92.81 182 ASP A C 1
ATOM 1528 O O . ASP A 1 182 ? 5.106 -11.080 -8.574 1.00 92.81 182 ASP A O 1
ATOM 1532 N N . ILE A 1 183 ? 4.547 -9.627 -6.963 1.00 93.31 183 ILE A N 1
ATOM 1533 C CA . ILE A 1 183 ? 4.673 -8.450 -7.838 1.00 93.31 183 ILE A CA 1
ATOM 1534 C C . ILE A 1 183 ? 6.129 -8.214 -8.257 1.00 93.31 183 ILE A C 1
ATOM 1536 O O . ILE A 1 183 ? 6.396 -7.860 -9.403 1.00 93.31 183 ILE A O 1
ATOM 1540 N N . PHE A 1 184 ? 7.074 -8.343 -7.327 1.00 92.75 184 PHE A N 1
ATOM 1541 C CA . PHE A 1 184 ? 8.476 -8.019 -7.565 1.00 92.75 184 PHE A CA 1
ATOM 1542 C C . PHE A 1 184 ? 9.165 -9.010 -8.507 1.00 92.75 184 PHE A C 1
ATOM 1544 O O . PHE A 1 184 ? 9.989 -8.605 -9.328 1.00 92.75 184 PHE A O 1
ATOM 1551 N N . LEU A 1 185 ? 8.825 -10.297 -8.415 1.00 87.69 185 LEU A N 1
ATOM 1552 C CA . LEU A 1 185 ? 9.360 -11.326 -9.304 1.00 87.69 185 LEU A CA 1
ATOM 1553 C C . LEU A 1 185 ? 8.944 -11.071 -10.757 1.00 87.69 185 LEU A C 1
ATOM 1555 O O . LEU A 1 185 ? 9.801 -11.098 -11.631 1.00 87.69 185 LEU A O 1
ATOM 1559 N N . GLU A 1 186 ? 7.681 -10.720 -10.997 1.00 77.00 186 GLU A N 1
ATOM 1560 C CA . GLU A 1 186 ? 7.184 -10.332 -12.328 1.00 77.00 186 GLU A CA 1
ATOM 1561 C C . GLU A 1 186 ? 7.622 -8.905 -12.749 1.00 77.00 186 GLU A C 1
ATOM 1563 O O . GLU A 1 186 ? 7.437 -8.494 -13.889 1.00 77.00 186 GLU A O 1
ATOM 1568 N N . PHE A 1 187 ? 8.178 -8.100 -11.833 1.00 73.50 187 PHE A N 1
ATOM 1569 C CA . PHE A 1 187 ? 8.787 -6.806 -12.168 1.00 73.50 187 PHE A CA 1
ATOM 1570 C C . PHE A 1 187 ? 10.208 -6.979 -12.721 1.00 73.50 187 PHE A C 1
ATOM 1572 O O . PHE A 1 187 ? 10.630 -6.213 -13.588 1.00 73.50 187 PHE A O 1
ATOM 1579 N N . LYS A 1 188 ? 10.974 -7.930 -12.167 1.00 63.44 188 LYS A N 1
ATOM 1580 C CA . LYS A 1 188 ? 12.378 -8.178 -12.535 1.00 63.44 188 LYS A CA 1
ATOM 1581 C C . LYS A 1 188 ? 12.543 -9.066 -13.769 1.00 63.44 188 LYS A C 1
ATOM 1583 O O . LYS A 1 188 ? 13.583 -8.957 -14.419 1.00 63.44 188 LYS A O 1
ATOM 1588 N N . TYR A 1 189 ? 11.571 -9.928 -14.049 1.00 53.56 189 TYR A N 1
ATOM 1589 C CA . TYR A 1 189 ? 11.601 -10.942 -15.105 1.00 53.56 189 TYR A CA 1
ATOM 1590 C C . TYR A 1 189 ? 10.359 -10.830 -15.982 1.00 53.56 189 TYR A C 1
ATOM 1592 O O . TYR A 1 189 ? 10.504 -11.039 -17.206 1.00 53.56 189 TYR A O 1
#

Organism: NCBI:txid2813371

Sequence (189 aa):
MKNVLRIVKIYEDTFRVNKYSKKPFRVIGLIDVDMEFYYGVERVTLAFYRSSGTNNNKIKGLWYPIVGIKTKEGEFTEFSEYINYVLSSTTLDATAIKGWLAKSIFFGKQYEDWKIPGFSNTKHYDSLYNIGKTLQRHYNEKNYKLMKSLNAMEINRVLALREKYYGNNHTQRENFEKFIEDIFLEFKY

pLDDT: mean 92.33, std 9.95, range [42.97, 98.75]

Radius of gyration: 15.48 Å; chains: 1; bounding box: 39×46×38 Å